Protein AF-R0JDZ1-F1 (afdb_monomer_lite)

Sequence (274 aa):
QVSQWTRLCEISIPLAVEGFLTAAPEHCQAVPADILQLERKLGEPVRVHNDDKIRRQKLQQQKAGAKAAGPGLSKEVTEEGKTAEVDNHPLPSLELSVAFSKLHVQETSNALREAPVIRRTKTSDLPPLDHIFAEGLYFTLADIVLLPCIHQFLVHSKKQGKNLGNLPLISSWYRRVQEVPGIKKAADKCSMQLLQLPELMPAPEEQLQDFSSVPDELEEEHEDSHFIGGPRPTMTKLMESGIEAKFSPHPCPNWTIDWSNLPSAVSPGEGKGF

InterPro domains:
  IPR036282 Glutathione S-transferase, C-terminal domain superfamily [SSF47616] (136-197)

Foldseek 3Di:
DDDPLCCLLQPVLLVQLVCLVPDDLVVNDDDGPSLVVLLVLLADFADDPCQLVLLLVLVVVVVVVVVVPDDDPDDDDDDDDDDDPPPPDPDDRSLLVVQVVVLDPDDDDDDDDDDPVSVPDDSVRGDTAGALESNRSYHDVSRVSNQVSLQSVVVVCVVSVHDPVSRLSSLNSNVSSCVRPVNVVVCVVVVNDRDDDDDDDDDPPPPPPPPPDDDDDDDPPPPPPPPPDDPVVVVVVCVVVVNDDDDDQDPCNPPDDPCVPDDVVPDPVVVPDD

pLDDT: mean 70.94, std 21.54, range [23.94, 97.44]

Organism: Anas platyrhynchos (NCBI:txid8839)

Radius of gyration: 25.73 Å; chains: 1; bounding box: 65×80×61 Å

Structure (mmCIF, N/CA/C/O backbone):
data_AF-R0JDZ1-F1
#
_entry.id   AF-R0JDZ1-F1
#
loop_
_atom_site.group_PDB
_atom_site.id
_atom_site.type_symbol
_atom_site.label_atom_id
_atom_site.label_alt_id
_atom_site.label_comp_id
_atom_site.label_asym_id
_atom_site.label_entity_id
_atom_site.label_seq_id
_atom_site.pdbx_PDB_ins_code
_atom_site.Cartn_x
_atom_site.Cartn_y
_atom_site.Cartn_z
_atom_site.occupancy
_atom_site.B_iso_or_equiv
_atom_site.auth_seq_id
_atom_site.auth_comp_id
_atom_site.auth_asym_id
_atom_site.auth_atom_id
_atom_site.pdbx_PDB_model_num
ATOM 1 N N . GLN A 1 1 ? 16.659 -13.606 4.419 1.00 47.53 1 GLN A N 1
ATOM 2 C CA . GLN A 1 1 ? 16.247 -12.427 5.210 1.00 47.53 1 GLN A CA 1
ATOM 3 C C . GLN A 1 1 ? 15.150 -11.723 4.418 1.00 47.53 1 GLN A C 1
ATOM 5 O O . GLN A 1 1 ? 15.290 -11.638 3.206 1.00 47.53 1 GLN A O 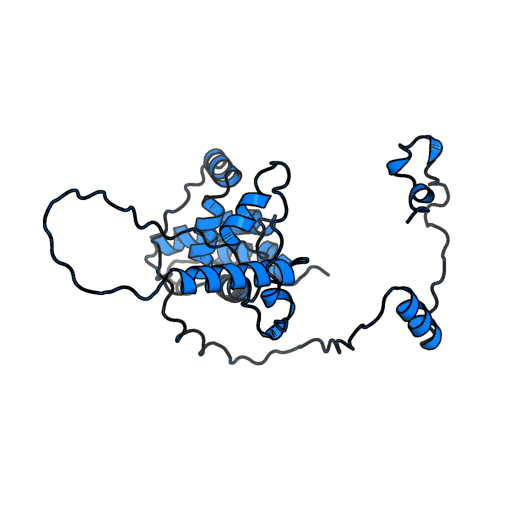1
ATOM 10 N N . VAL A 1 2 ? 14.029 -11.352 5.043 1.00 65.06 2 VAL A N 1
ATOM 11 C CA . VAL A 1 2 ? 12.908 -10.660 4.369 1.00 65.06 2 VAL A CA 1
ATOM 12 C C . VAL A 1 2 ? 13.229 -9.162 4.303 1.00 65.06 2 VAL A C 1
ATOM 14 O O . VAL A 1 2 ? 13.872 -8.655 5.223 1.00 65.06 2 VAL A O 1
ATOM 17 N N . SER A 1 3 ? 12.828 -8.463 3.234 1.00 85.38 3 SER A N 1
ATOM 18 C CA . SER A 1 3 ? 13.097 -7.024 3.099 1.00 85.38 3 SER A CA 1
ATOM 19 C C . SER A 1 3 ? 12.486 -6.238 4.270 1.00 85.38 3 SER A C 1
ATOM 21 O O . SER A 1 3 ? 11.434 -6.614 4.798 1.00 85.38 3 SER A O 1
ATOM 23 N N . GLN A 1 4 ? 13.126 -5.138 4.684 1.00 88.69 4 GLN A N 1
ATOM 24 C CA . GLN A 1 4 ? 12.593 -4.281 5.754 1.00 88.69 4 GLN A CA 1
ATOM 25 C C . GLN A 1 4 ? 11.188 -3.755 5.414 1.00 88.69 4 GLN A C 1
ATOM 27 O O . GLN A 1 4 ? 10.329 -3.673 6.288 1.00 88.69 4 GLN A O 1
ATOM 32 N N . TRP A 1 5 ? 10.935 -3.466 4.134 1.00 90.56 5 TRP A N 1
ATOM 33 C CA . TRP A 1 5 ? 9.639 -3.000 3.649 1.00 90.56 5 TRP A CA 1
ATOM 34 C C . TRP A 1 5 ? 8.543 -4.061 3.773 1.00 90.56 5 TRP A C 1
ATOM 36 O O . TRP A 1 5 ? 7.464 -3.789 4.297 1.00 90.56 5 TRP A O 1
ATOM 46 N N . THR A 1 6 ? 8.844 -5.294 3.371 1.00 91.44 6 THR A N 1
ATOM 47 C CA . THR A 1 6 ? 7.924 -6.427 3.516 1.00 91.44 6 THR A CA 1
ATOM 48 C C . THR A 1 6 ? 7.605 -6.673 4.993 1.00 91.44 6 THR A C 1
ATOM 50 O O . THR A 1 6 ? 6.442 -6.835 5.351 1.00 91.44 6 THR A O 1
ATOM 53 N N . ARG A 1 7 ? 8.610 -6.604 5.881 1.00 94.56 7 ARG A N 1
ATOM 54 C CA . ARG A 1 7 ? 8.397 -6.721 7.335 1.00 94.56 7 ARG A CA 1
ATOM 55 C C . ARG A 1 7 ? 7.472 -5.627 7.875 1.00 94.56 7 ARG A C 1
ATOM 57 O O . ARG A 1 7 ? 6.596 -5.930 8.683 1.00 94.56 7 ARG A O 1
ATOM 64 N N . LEU A 1 8 ? 7.665 -4.381 7.441 1.00 95.12 8 LEU A N 1
ATOM 65 C CA . LEU A 1 8 ? 6.820 -3.260 7.848 1.00 95.12 8 LEU A CA 1
ATOM 66 C C . LEU A 1 8 ? 5.357 -3.503 7.445 1.00 95.12 8 LEU A C 1
ATOM 68 O O . LEU A 1 8 ? 4.468 -3.376 8.286 1.00 95.12 8 LEU A O 1
ATOM 72 N N . CYS A 1 9 ? 5.124 -3.907 6.192 1.00 95.44 9 CYS A N 1
ATOM 73 C CA . CYS A 1 9 ? 3.780 -4.118 5.652 1.00 95.44 9 CYS A CA 1
ATOM 74 C C . CYS A 1 9 ? 3.055 -5.316 6.274 1.00 95.44 9 CYS A C 1
ATOM 76 O O . CYS A 1 9 ? 1.869 -5.224 6.581 1.00 95.44 9 CYS A O 1
ATOM 78 N N . GLU A 1 10 ? 3.754 -6.436 6.453 1.00 94.94 10 GLU A N 1
ATOM 79 C CA . GLU A 1 10 ? 3.132 -7.713 6.825 1.00 94.94 10 GLU A CA 1
ATOM 80 C C . GLU A 1 10 ? 3.111 -7.981 8.331 1.00 94.94 10 GLU A C 1
ATOM 82 O O . GLU A 1 10 ? 2.330 -8.814 8.787 1.00 94.94 10 GLU A O 1
ATOM 87 N N . ILE A 1 11 ? 3.966 -7.311 9.110 1.00 95.25 11 ILE A N 1
ATOM 88 C CA . ILE A 1 11 ? 4.120 -7.592 10.544 1.00 95.25 11 ILE A CA 1
ATOM 89 C C . ILE A 1 11 ? 3.942 -6.324 11.371 1.00 95.25 11 ILE A C 1
ATOM 91 O O . ILE A 1 11 ? 3.039 -6.263 12.206 1.00 95.25 11 ILE A O 1
ATOM 95 N N . SER A 1 12 ? 4.782 -5.311 11.156 1.00 96.75 12 SER A N 1
ATOM 96 C CA . SER A 1 12 ? 4.835 -4.165 12.068 1.00 96.75 12 SER A CA 1
ATOM 97 C C . SER A 1 12 ? 3.545 -3.343 12.052 1.00 96.75 12 SER A C 1
ATOM 99 O O . SER A 1 12 ? 2.996 -3.051 13.111 1.00 96.75 12 SER A O 1
ATOM 101 N N . ILE A 1 13 ? 3.011 -3.023 10.869 1.00 97.44 13 ILE A N 1
ATOM 102 C CA . ILE A 1 13 ? 1.766 -2.253 10.746 1.00 97.44 13 ILE A CA 1
ATOM 103 C C . ILE A 1 13 ? 0.564 -3.007 11.335 1.00 97.44 13 ILE A C 1
ATOM 105 O O . ILE A 1 13 ? -0.140 -2.406 12.149 1.00 97.44 13 ILE A O 1
ATOM 109 N N . PRO A 1 14 ? 0.311 -4.292 11.006 1.00 96.69 14 PRO A N 1
ATOM 110 C CA . PRO A 1 14 ? -0.760 -5.054 11.645 1.00 96.69 14 PRO A CA 1
ATOM 111 C C . PRO A 1 14 ? -0.698 -5.035 13.178 1.00 96.69 14 PRO A C 1
ATOM 113 O O . PRO A 1 14 ? -1.709 -4.736 13.815 1.00 96.69 14 PRO A O 1
ATOM 116 N N . LEU A 1 15 ? 0.484 -5.268 13.765 1.00 96.31 15 LEU A N 1
ATOM 117 C CA . LEU A 1 15 ? 0.676 -5.256 15.221 1.00 96.31 15 LEU A CA 1
ATOM 118 C C . LEU A 1 15 ? 0.465 -3.862 15.826 1.00 96.31 15 LEU A C 1
ATOM 120 O O . LEU A 1 15 ? -0.199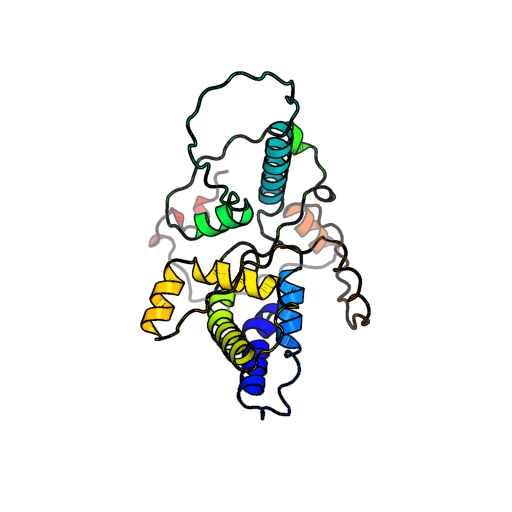 -3.721 16.853 1.00 96.31 15 LEU A O 1
ATOM 124 N N . ALA A 1 16 ? 0.995 -2.820 15.182 1.00 95.31 16 ALA A N 1
ATOM 125 C CA . ALA A 1 16 ? 0.838 -1.443 15.635 1.00 95.31 16 ALA A CA 1
ATOM 126 C C . ALA A 1 16 ? -0.632 -1.002 15.620 1.00 95.31 16 ALA A C 1
ATOM 128 O O . ALA A 1 16 ? -1.098 -0.342 16.553 1.00 95.31 16 ALA A O 1
ATOM 129 N N . VAL A 1 17 ? -1.382 -1.393 14.585 1.00 95.31 17 VAL A N 1
ATOM 130 C CA . VAL A 1 17 ? -2.821 -1.126 14.494 1.00 95.31 17 VAL A CA 1
ATOM 131 C C . VAL A 1 17 ? -3.586 -1.917 15.550 1.00 95.31 17 VAL A C 1
ATOM 133 O O . VAL A 1 17 ? -4.427 -1.338 16.229 1.00 95.31 17 VAL A O 1
ATOM 136 N N . GLU A 1 18 ? -3.300 -3.204 15.741 1.00 95.12 18 GLU A N 1
ATOM 137 C CA . GLU A 1 18 ? -3.961 -4.010 16.775 1.00 95.12 18 GLU A CA 1
ATOM 138 C C . GLU A 1 18 ? -3.759 -3.417 18.178 1.00 95.12 18 GLU A C 1
ATOM 140 O O . GLU A 1 18 ? -4.727 -3.220 18.922 1.00 95.12 18 GLU A O 1
ATOM 145 N N . GLY A 1 19 ? -2.524 -3.039 18.518 1.00 93.19 19 GLY A N 1
ATOM 146 C CA . GLY A 1 19 ? -2.222 -2.359 19.779 1.00 93.19 19 GLY A CA 1
ATOM 147 C C . GLY A 1 19 ? -2.965 -1.027 19.915 1.00 93.19 19 GLY A C 1
ATOM 148 O O . GLY A 1 19 ? -3.529 -0.729 20.966 1.00 93.19 19 GLY A O 1
ATOM 149 N N . PHE A 1 20 ? -3.052 -0.251 18.833 1.00 91.88 20 PHE A N 1
ATOM 150 C CA . PHE A 1 20 ? -3.792 1.013 18.810 1.00 91.88 20 PHE A CA 1
ATOM 151 C C . PHE A 1 20 ? -5.308 0.838 18.986 1.00 91.88 20 PHE A C 1
ATOM 153 O O . PHE A 1 20 ? -5.966 1.700 19.565 1.00 91.88 20 PHE A O 1
ATOM 160 N N . LEU A 1 21 ? -5.882 -0.258 18.488 1.00 91.56 21 LEU A N 1
ATOM 161 C CA . LEU A 1 21 ? -7.314 -0.538 18.618 1.00 91.56 21 LEU A CA 1
ATOM 162 C C . LEU A 1 21 ? -7.687 -1.096 19.996 1.00 91.56 21 LEU A C 1
ATOM 164 O O . LEU A 1 21 ? -8.815 -0.888 20.441 1.00 91.56 21 LEU A O 1
ATOM 168 N N . THR A 1 22 ? -6.770 -1.819 20.642 1.00 91.31 22 THR A N 1
ATOM 169 C CA . THR A 1 22 ? -7.000 -2.470 21.944 1.00 91.31 22 THR A CA 1
ATOM 170 C C . THR A 1 22 ? -6.634 -1.591 23.137 1.00 91.31 22 THR A C 1
ATOM 172 O O . THR A 1 22 ? -7.154 -1.809 24.233 1.00 91.31 22 THR A O 1
ATOM 175 N N . ALA A 1 23 ? -5.772 -0.591 22.952 1.00 86.00 23 ALA A N 1
ATOM 176 C CA . ALA A 1 23 ? -5.391 0.320 24.019 1.00 86.00 23 ALA A CA 1
ATOM 177 C C . ALA A 1 23 ? -6.565 1.202 24.489 1.00 86.00 23 ALA A C 1
ATOM 179 O O . ALA A 1 23 ? -7.466 1.573 23.733 1.00 86.00 23 ALA A O 1
ATOM 180 N N . ALA A 1 24 ? -6.553 1.531 25.785 1.00 78.06 24 ALA A N 1
ATOM 181 C CA . ALA A 1 24 ? -7.580 2.366 26.394 1.00 78.06 24 ALA A CA 1
ATOM 182 C C . ALA A 1 24 ? -7.578 3.784 25.781 1.00 78.06 24 ALA A C 1
ATOM 184 O O . ALA A 1 24 ? -6.508 4.288 25.423 1.00 78.06 24 ALA A O 1
ATOM 185 N N . PRO A 1 25 ? -8.739 4.468 25.706 1.00 72.00 25 PRO A N 1
ATOM 186 C CA . PRO A 1 25 ? -8.863 5.775 25.051 1.00 72.00 25 PRO A CA 1
ATOM 187 C C . PRO A 1 25 ? -7.866 6.824 25.561 1.00 72.00 25 PRO A C 1
ATOM 189 O O . PRO A 1 25 ? -7.387 7.650 24.791 1.00 72.00 25 PRO A O 1
ATOM 192 N N . GLU A 1 26 ? -7.509 6.759 26.844 1.00 67.62 26 GLU A N 1
ATOM 193 C CA . GLU A 1 26 ? -6.537 7.651 27.486 1.00 67.62 26 GLU A CA 1
ATOM 194 C C . GLU A 1 26 ? -5.081 7.451 27.032 1.00 67.62 26 GLU A C 1
ATOM 196 O O . GLU A 1 26 ? -4.307 8.408 27.055 1.00 67.62 26 GLU A O 1
ATOM 201 N N . HIS A 1 27 ? -4.720 6.254 26.560 1.00 66.56 27 HIS A N 1
ATOM 202 C CA . HIS A 1 27 ? -3.378 5.911 26.068 1.00 66.56 27 HIS A CA 1
ATOM 203 C C . HIS A 1 27 ? -3.282 5.997 24.537 1.00 66.56 27 HIS A C 1
ATOM 205 O O . HIS A 1 27 ? -2.200 6.165 23.974 1.00 66.56 27 HIS A O 1
ATOM 211 N N . CYS A 1 28 ? -4.423 5.959 23.848 1.00 66.75 28 CYS A N 1
ATOM 212 C CA . CYS A 1 28 ? -4.526 6.153 22.409 1.00 66.75 28 CYS A CA 1
ATOM 213 C C . CYS A 1 28 ? -4.524 7.640 22.052 1.00 66.75 28 CYS A C 1
ATOM 215 O O . CYS A 1 28 ? -5.500 8.128 21.488 1.00 66.75 28 CYS A O 1
ATOM 217 N N . GLN A 1 29 ? -3.440 8.372 22.310 1.00 69.19 29 GLN A N 1
ATOM 218 C CA . GLN A 1 29 ? -3.362 9.794 21.930 1.00 69.19 29 GLN A CA 1
ATOM 219 C C . GLN A 1 29 ? -2.570 10.018 20.635 1.00 69.19 29 GLN A C 1
ATOM 221 O O . GLN A 1 29 ? -3.036 10.743 19.757 1.00 69.19 29 GLN A O 1
ATOM 226 N N . ALA A 1 30 ? -1.444 9.326 20.450 1.00 83.81 30 ALA A N 1
ATOM 227 C CA . ALA A 1 30 ? -0.563 9.513 19.295 1.00 83.81 30 ALA A CA 1
ATOM 228 C C . ALA A 1 30 ? -0.850 8.539 18.136 1.00 83.81 30 ALA A C 1
ATOM 230 O O . ALA A 1 30 ? -1.467 7.488 18.321 1.00 83.81 30 ALA A O 1
ATOM 231 N N . VAL A 1 31 ? -0.400 8.901 16.930 1.00 89.62 31 VAL A N 1
ATOM 232 C CA . VAL A 1 31 ? -0.343 7.998 15.768 1.00 89.62 31 VAL A CA 1
ATOM 233 C C . VAL A 1 31 ? 0.795 6.988 15.988 1.00 89.62 31 VAL A C 1
ATOM 235 O O . VAL A 1 31 ? 1.881 7.417 16.381 1.00 89.62 31 VAL A O 1
ATOM 238 N N . PRO A 1 32 ? 0.593 5.676 15.747 1.00 92.38 32 PRO A N 1
ATOM 239 C CA . PRO A 1 32 ? 1.659 4.687 15.905 1.00 92.38 32 PRO A CA 1
ATOM 240 C C . PRO A 1 32 ? 2.878 4.986 15.021 1.00 92.38 32 PRO A C 1
ATOM 242 O O . PRO A 1 32 ? 2.731 5.420 13.876 1.00 92.38 32 PRO A O 1
ATOM 245 N N . ALA A 1 33 ? 4.081 4.713 15.529 1.00 92.94 33 ALA A N 1
ATOM 246 C CA . ALA A 1 33 ? 5.332 5.006 14.826 1.00 92.94 33 ALA A CA 1
ATOM 247 C C . ALA A 1 33 ? 5.427 4.300 13.462 1.00 92.94 33 ALA A C 1
ATOM 249 O O . ALA A 1 33 ? 5.876 4.914 12.496 1.00 92.94 33 ALA A O 1
ATOM 250 N N . ASP A 1 34 ? 4.934 3.065 13.355 1.00 96.00 34 ASP A N 1
ATOM 251 C CA . ASP A 1 34 ? 4.920 2.298 12.103 1.00 96.00 34 ASP A CA 1
ATOM 252 C C . ASP A 1 34 ? 3.989 2.906 11.043 1.00 96.00 34 ASP A C 1
ATOM 254 O O . ASP A 1 34 ? 4.273 2.839 9.850 1.00 96.00 34 ASP A O 1
ATOM 258 N N . ILE A 1 35 ? 2.906 3.572 11.465 1.00 95.50 35 ILE A N 1
ATOM 259 C CA . ILE A 1 35 ? 2.025 4.323 10.557 1.00 95.50 35 ILE A CA 1
ATOM 260 C C . ILE A 1 35 ? 2.740 5.578 10.049 1.00 95.50 35 ILE A C 1
ATOM 262 O O . ILE A 1 35 ? 2.672 5.892 8.864 1.00 95.50 35 ILE A O 1
ATOM 266 N N . LEU A 1 36 ? 3.484 6.271 10.916 1.00 94.06 36 LEU A N 1
ATOM 267 C CA . LEU A 1 36 ? 4.322 7.399 10.496 1.00 94.06 36 LEU A CA 1
ATOM 268 C C . LEU A 1 36 ? 5.466 6.944 9.580 1.00 94.06 36 LEU A C 1
ATOM 270 O O . LEU A 1 36 ? 5.854 7.668 8.667 1.00 94.06 36 LEU A O 1
ATOM 274 N N . GLN A 1 37 ? 6.012 5.750 9.807 1.00 95.12 37 GLN A N 1
ATOM 275 C CA . GLN A 1 37 ? 7.017 5.164 8.929 1.00 95.12 37 GLN A CA 1
ATOM 276 C C . GLN A 1 37 ? 6.427 4.824 7.560 1.00 95.12 37 GLN A C 1
ATOM 278 O O . GLN A 1 37 ? 7.061 5.134 6.556 1.00 95.12 37 GLN A O 1
ATOM 283 N N . LEU A 1 38 ? 5.216 4.260 7.503 1.00 95.81 38 LEU A N 1
ATOM 284 C CA . LEU A 1 38 ? 4.504 4.037 6.244 1.00 95.81 38 LEU 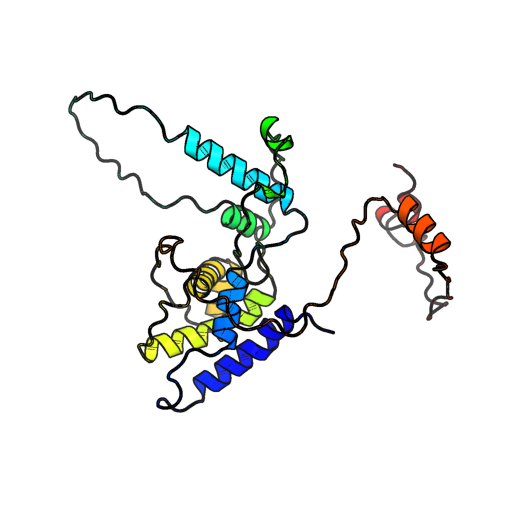A CA 1
ATOM 285 C C . LEU A 1 38 ? 4.333 5.344 5.460 1.00 95.81 38 LEU A C 1
ATOM 287 O O . LEU A 1 38 ? 4.650 5.385 4.276 1.00 95.81 38 LEU A O 1
ATOM 291 N N . GLU A 1 39 ? 3.881 6.409 6.125 1.00 94.94 39 GLU A N 1
ATOM 292 C CA . GLU A 1 39 ? 3.721 7.732 5.511 1.00 94.94 39 GLU A CA 1
ATOM 293 C C . GLU A 1 39 ? 5.040 8.229 4.903 1.00 94.94 39 GLU A C 1
ATOM 295 O O . GLU A 1 39 ? 5.068 8.611 3.736 1.00 94.94 39 GLU A O 1
ATOM 300 N N . ARG A 1 40 ? 6.152 8.150 5.652 1.00 93.25 40 ARG A N 1
ATOM 301 C CA . ARG A 1 40 ? 7.479 8.536 5.141 1.00 93.25 40 ARG A CA 1
ATOM 302 C C . ARG A 1 40 ? 7.895 7.704 3.932 1.00 93.25 40 ARG A C 1
ATOM 304 O O . ARG A 1 40 ? 8.347 8.265 2.941 1.00 93.25 40 ARG A O 1
ATOM 311 N N . LYS A 1 41 ? 7.708 6.384 3.992 1.00 92.19 41 LYS A N 1
ATOM 312 C CA . LYS A 1 41 ? 8.085 5.466 2.910 1.00 92.19 41 LYS A CA 1
ATOM 313 C C . LYS A 1 41 ? 7.283 5.710 1.632 1.00 92.19 41 LYS A C 1
ATOM 315 O O . LYS A 1 41 ? 7.852 5.628 0.553 1.00 92.19 41 LYS A O 1
ATOM 320 N N . LEU A 1 42 ? 6.002 6.071 1.734 1.00 92.38 42 LEU A N 1
ATOM 321 C CA . LEU A 1 42 ? 5.197 6.471 0.572 1.00 92.38 42 LEU A CA 1
ATOM 322 C C . LEU A 1 42 ? 5.687 7.777 -0.080 1.00 92.38 42 LEU A C 1
ATOM 324 O O . LEU A 1 42 ? 5.325 8.053 -1.222 1.00 92.38 42 LEU A O 1
ATOM 328 N N . GLY A 1 43 ? 6.477 8.585 0.632 1.00 89.06 43 GLY A N 1
ATOM 329 C CA . GLY A 1 43 ? 7.088 9.810 0.112 1.00 89.06 43 GLY A CA 1
ATOM 330 C C . GLY A 1 43 ? 8.459 9.603 -0.535 1.00 89.06 43 GLY A C 1
ATOM 331 O O . GLY A 1 43 ? 9.003 10.540 -1.116 1.00 89.06 43 GLY A O 1
ATOM 332 N N . GLU A 1 44 ? 9.038 8.404 -0.441 1.00 88.44 44 GLU A N 1
ATOM 333 C CA . GLU A 1 44 ? 10.322 8.098 -1.069 1.00 88.44 44 GLU A CA 1
ATOM 334 C C . GLU A 1 44 ? 10.174 7.938 -2.595 1.00 88.44 44 GLU A C 1
ATOM 336 O O . GLU A 1 44 ? 9.120 7.545 -3.090 1.00 88.44 44 GLU A O 1
ATOM 341 N N . PRO A 1 45 ? 11.218 8.230 -3.389 1.00 82.62 45 PRO A N 1
ATOM 342 C CA . PRO A 1 45 ? 11.144 8.088 -4.838 1.00 82.62 45 PRO A CA 1
ATOM 343 C C . PRO A 1 45 ? 11.061 6.616 -5.266 1.00 82.62 45 PRO A C 1
ATOM 345 O O . PRO A 1 45 ? 11.894 5.787 -4.887 1.00 82.62 45 PRO A O 1
ATOM 348 N N . VAL A 1 46 ? 10.119 6.309 -6.160 1.00 83.75 46 VAL A N 1
ATOM 349 C CA . VAL A 1 46 ? 9.928 4.951 -6.688 1.00 83.75 46 VAL A CA 1
ATOM 350 C C . VAL A 1 46 ? 11.078 4.549 -7.618 1.00 83.75 46 VAL A C 1
ATOM 352 O O . VAL A 1 46 ? 11.514 5.321 -8.479 1.00 83.75 46 VAL A O 1
ATOM 355 N N . ARG A 1 47 ? 11.521 3.290 -7.501 1.00 79.12 47 ARG A N 1
ATOM 356 C CA . ARG A 1 47 ? 12.440 2.634 -8.444 1.00 79.12 47 ARG A CA 1
ATOM 357 C C . ARG A 1 47 ? 11.760 1.419 -9.073 1.00 79.12 47 ARG A C 1
ATOM 359 O O . ARG A 1 47 ? 11.400 0.473 -8.383 1.00 79.12 47 ARG A O 1
ATOM 366 N N . VAL A 1 48 ? 11.601 1.423 -10.394 1.00 77.94 48 VAL A N 1
ATOM 367 C CA . VAL A 1 48 ? 11.052 0.290 -11.163 1.00 77.94 48 VAL A CA 1
ATOM 368 C C . VAL A 1 48 ? 11.966 -0.072 -12.332 1.00 77.94 48 VAL A C 1
ATOM 370 O O . VAL A 1 48 ? 12.721 0.751 -12.828 1.00 77.94 48 VAL A O 1
ATOM 373 N N . HIS A 1 49 ? 11.870 -1.301 -12.840 1.00 73.56 49 HIS A N 1
ATOM 374 C CA . HIS A 1 49 ? 12.703 -1.774 -13.960 1.00 73.56 49 HIS A CA 1
ATOM 375 C C . HIS A 1 49 ? 12.652 -0.898 -15.235 1.00 73.56 49 HIS A C 1
ATOM 377 O O . HIS A 1 49 ? 13.595 -0.905 -16.016 1.00 73.56 49 HIS A O 1
ATOM 383 N N . ASN A 1 50 ? 11.575 -0.126 -15.437 1.00 75.31 50 ASN A N 1
ATOM 384 C CA . ASN A 1 50 ? 11.400 0.804 -16.564 1.00 75.31 50 ASN A CA 1
ATOM 385 C C . ASN A 1 50 ? 11.393 2.281 -16.129 1.00 75.31 50 ASN A C 1
ATOM 387 O O . ASN A 1 50 ? 10.810 3.120 -16.817 1.00 75.31 50 ASN A O 1
ATOM 391 N N . ASP A 1 51 ? 11.985 2.591 -14.979 1.00 78.12 51 ASP A N 1
ATOM 392 C CA . ASP A 1 51 ? 11.930 3.901 -14.324 1.00 78.12 51 ASP A CA 1
ATOM 393 C C . ASP A 1 51 ? 12.306 5.049 -15.273 1.00 78.12 51 ASP A C 1
ATOM 395 O O . ASP A 1 51 ? 11.488 5.935 -15.522 1.00 78.12 51 ASP A O 1
ATOM 399 N N . ASP A 1 52 ? 13.458 4.952 -15.942 1.00 78.06 52 ASP A N 1
ATOM 400 C CA . ASP A 1 52 ? 13.924 5.932 -16.933 1.00 78.06 52 ASP A CA 1
ATOM 401 C C . ASP A 1 52 ? 12.890 6.230 -18.026 1.00 78.06 52 ASP A C 1
ATOM 403 O O . ASP A 1 52 ? 12.681 7.385 -18.404 1.00 78.06 52 ASP A O 1
ATOM 407 N N . LYS A 1 53 ? 12.222 5.191 -18.539 1.00 80.31 53 LYS A N 1
ATOM 408 C CA . LYS A 1 53 ? 11.224 5.328 -19.605 1.00 80.31 53 LYS A CA 1
ATOM 409 C C . LYS A 1 53 ? 10.010 6.112 -19.112 1.00 80.31 53 LYS A C 1
ATOM 411 O O . LYS A 1 53 ? 9.538 7.021 -19.794 1.00 80.31 53 LYS A O 1
ATOM 416 N N . ILE A 1 54 ? 9.518 5.779 -17.922 1.00 77.25 54 ILE A N 1
ATOM 417 C CA . ILE A 1 54 ? 8.321 6.406 -17.350 1.00 77.25 54 ILE A CA 1
ATOM 418 C C . ILE A 1 54 ? 8.626 7.854 -16.954 1.00 77.25 54 ILE A C 1
ATOM 420 O O . ILE A 1 54 ? 7.854 8.755 -17.286 1.00 77.25 54 ILE A O 1
ATOM 424 N N . ARG A 1 55 ? 9.792 8.119 -16.352 1.00 80.88 55 ARG A N 1
ATOM 425 C CA . ARG A 1 55 ? 10.216 9.484 -16.003 1.00 80.88 55 ARG A CA 1
ATOM 426 C C . ARG A 1 55 ? 10.382 10.379 -17.231 1.00 80.88 55 ARG A C 1
ATOM 428 O O . ARG A 1 55 ? 9.988 11.546 -17.219 1.00 80.88 55 ARG A O 1
ATOM 435 N N . ARG A 1 56 ? 10.901 9.834 -18.336 1.00 80.44 56 ARG A N 1
ATOM 436 C CA . ARG A 1 56 ? 10.980 10.545 -19.625 1.00 80.44 56 ARG A CA 1
ATOM 437 C C . ARG A 1 56 ? 9.597 10.866 -20.193 1.00 80.44 56 ARG A C 1
ATOM 439 O O . ARG A 1 56 ? 9.396 11.969 -20.706 1.00 80.44 56 ARG A O 1
ATOM 446 N N . GLN A 1 57 ? 8.630 9.960 -20.051 1.00 80.31 57 GLN A N 1
ATOM 447 C CA . GLN A 1 57 ? 7.240 10.213 -20.437 1.00 80.31 57 GLN A CA 1
ATOM 448 C C . GLN A 1 57 ? 6.574 11.279 -19.542 1.00 80.31 57 GLN A C 1
ATOM 450 O O . GLN A 1 57 ? 5.865 12.143 -20.069 1.00 80.31 57 GLN A O 1
ATOM 455 N N . LYS A 1 58 ? 6.854 11.286 -18.226 1.00 81.88 58 LYS A N 1
ATOM 456 C CA . LYS A 1 58 ? 6.410 12.332 -17.277 1.00 81.88 58 LYS A CA 1
ATOM 457 C C . LYS A 1 58 ? 6.932 13.703 -17.707 1.00 81.88 58 LYS A C 1
ATOM 459 O O . LYS A 1 58 ? 6.155 14.645 -17.864 1.00 81.88 58 LYS A O 1
ATOM 464 N N . LEU A 1 59 ? 8.224 13.788 -18.031 1.00 81.94 59 LEU A N 1
ATOM 465 C CA . LEU A 1 59 ? 8.850 15.013 -18.536 1.00 81.94 59 LEU A CA 1
ATOM 466 C C . LEU A 1 59 ? 8.235 15.488 -19.864 1.00 81.94 59 LEU A C 1
ATOM 468 O O . LEU A 1 59 ? 8.069 16.692 -20.080 1.00 81.94 59 LEU A O 1
ATOM 472 N N . GLN A 1 60 ? 7.892 14.565 -20.768 1.00 79.56 60 GLN A N 1
ATOM 473 C CA . GLN A 1 60 ? 7.240 14.909 -22.033 1.00 79.56 60 GLN A CA 1
ATOM 474 C C . GLN A 1 60 ? 5.864 15.544 -21.808 1.00 79.56 60 GLN A C 1
ATOM 476 O O . GLN A 1 60 ? 5.551 16.541 -22.460 1.00 79.56 60 GLN A O 1
ATOM 481 N N . GLN A 1 61 ? 5.068 15.006 -20.882 1.00 76.44 61 GLN A N 1
ATOM 482 C CA . GLN A 1 61 ? 3.746 15.546 -20.554 1.00 76.44 61 GLN A CA 1
ATOM 483 C C . GLN A 1 61 ? 3.825 16.900 -19.862 1.00 76.44 61 GLN A C 1
ATOM 485 O O . GLN A 1 61 ? 3.117 17.815 -20.272 1.00 76.44 61 GLN A O 1
ATOM 490 N N . GLN A 1 62 ? 4.742 17.077 -18.907 1.00 79.88 62 GLN A N 1
ATOM 491 C CA . GLN A 1 62 ? 4.961 18.378 -18.266 1.00 79.88 62 GLN A CA 1
ATOM 492 C C . GLN A 1 62 ? 5.354 19.454 -19.292 1.00 79.88 62 GLN A C 1
ATOM 494 O O . GLN A 1 62 ? 4.821 20.562 -19.279 1.00 79.88 62 GLN A O 1
ATOM 499 N N . LYS A 1 63 ? 6.224 19.116 -20.256 1.00 76.62 63 LYS A N 1
ATOM 500 C CA . LYS A 1 63 ? 6.610 20.036 -21.341 1.00 76.62 63 LYS A CA 1
ATOM 501 C C . LYS A 1 63 ? 5.487 20.293 -22.349 1.00 76.62 63 LYS A C 1
ATOM 503 O O . LYS A 1 63 ? 5.418 21.392 -22.894 1.00 76.62 63 LYS A O 1
ATOM 508 N N . ALA A 1 64 ? 4.639 19.305 -22.630 1.00 73.19 64 ALA A N 1
ATOM 509 C CA . ALA A 1 64 ? 3.477 19.476 -23.500 1.00 73.19 64 ALA A CA 1
ATOM 510 C C . ALA A 1 64 ? 2.404 20.358 -22.838 1.00 73.19 64 ALA A C 1
ATOM 512 O O . ALA A 1 64 ? 1.899 21.273 -23.484 1.00 73.19 64 ALA A O 1
ATOM 513 N N . GLY A 1 65 ? 2.138 20.152 -21.544 1.00 65.69 65 GLY A N 1
ATOM 514 C CA . GLY A 1 65 ? 1.245 20.991 -20.742 1.00 65.69 65 GLY A CA 1
ATOM 515 C C . GLY A 1 65 ? 1.733 22.438 -20.642 1.00 65.69 65 GLY A C 1
ATOM 516 O O . GLY A 1 65 ? 0.963 23.360 -20.887 1.00 65.69 65 GLY A O 1
ATOM 517 N N . ALA A 1 66 ? 3.035 22.652 -20.416 1.00 66.25 66 ALA A N 1
ATOM 518 C CA . ALA A 1 66 ? 3.626 23.994 -20.398 1.00 66.25 66 ALA A CA 1
ATOM 519 C C . ALA A 1 66 ? 3.535 24.719 -21.756 1.00 66.25 66 ALA A C 1
ATOM 521 O O . ALA A 1 66 ? 3.380 25.936 -21.798 1.00 66.25 66 ALA A O 1
ATOM 522 N N . LYS A 1 67 ? 3.601 23.986 -22.878 1.00 59.06 67 LYS A N 1
ATOM 523 C CA . LYS A 1 67 ? 3.428 24.556 -24.228 1.00 59.06 67 LYS A CA 1
ATOM 524 C C . LYS A 1 67 ? 1.975 24.873 -24.578 1.00 59.06 67 LYS A C 1
ATOM 526 O O . LYS A 1 67 ? 1.746 25.760 -25.390 1.00 59.06 67 LYS A O 1
ATOM 531 N N . ALA A 1 68 ? 1.013 24.160 -23.997 1.00 57.69 68 ALA A N 1
ATOM 532 C CA . ALA A 1 68 ? -0.408 24.464 -24.151 1.00 57.69 68 ALA A CA 1
ATOM 533 C C . ALA A 1 68 ? -0.848 25.678 -23.305 1.00 57.69 68 ALA A C 1
ATOM 535 O O . ALA A 1 68 ? -1.883 26.272 -23.586 1.00 57.69 68 ALA A O 1
ATOM 536 N N . ALA A 1 69 ? -0.054 26.068 -22.300 1.00 50.16 69 ALA A N 1
ATOM 537 C CA . ALA A 1 69 ? -0.399 27.086 -21.309 1.00 50.16 69 ALA A CA 1
ATOM 538 C C . ALA A 1 69 ? 0.082 28.530 -21.615 1.00 50.16 69 ALA A C 1
ATOM 540 O O . ALA A 1 69 ? 0.052 29.369 -20.716 1.00 50.16 69 ALA A O 1
ATOM 541 N N . GLY A 1 70 ? 0.476 28.891 -22.850 1.00 38.94 70 GLY A N 1
ATOM 542 C CA . GLY A 1 70 ? 0.564 30.321 -23.222 1.00 38.94 70 GLY A CA 1
ATOM 543 C C . GLY A 1 70 ? 1.173 30.666 -24.593 1.00 38.94 70 GLY A C 1
ATOM 544 O O . GLY A 1 70 ? 1.774 29.791 -25.217 1.00 38.94 70 GLY A O 1
ATOM 545 N N . PRO A 1 71 ? 1.097 31.944 -25.053 1.00 43.66 71 PRO A N 1
ATOM 546 C CA . PRO A 1 71 ? 0.378 33.102 -24.493 1.00 43.66 71 PRO A CA 1
ATOM 547 C C . PRO A 1 71 ? -0.702 33.668 -25.449 1.00 43.66 71 PRO A C 1
ATOM 549 O O . PRO A 1 71 ? -0.457 33.868 -26.636 1.00 43.66 71 PRO A O 1
ATOM 552 N N . GLY A 1 72 ? -1.888 33.996 -24.932 1.00 35.00 72 GLY A N 1
ATOM 553 C CA . GLY A 1 72 ? -2.967 34.578 -25.740 1.00 35.00 72 GLY A CA 1
ATOM 554 C C . GLY A 1 72 ? -4.065 35.225 -24.907 1.00 35.00 72 GLY A C 1
ATOM 555 O O . GLY A 1 72 ? -5.223 34.848 -25.025 1.00 35.00 72 GLY A O 1
ATOM 556 N N . LEU A 1 73 ? -3.707 36.183 -24.046 1.00 39.44 73 LEU A N 1
ATOM 557 C CA . LEU A 1 73 ? -4.672 37.099 -23.437 1.00 39.44 73 LEU A CA 1
ATOM 558 C C . LEU A 1 73 ? -4.585 38.454 -24.155 1.00 39.44 73 LEU A C 1
ATOM 560 O O . LEU A 1 73 ? -3.995 39.411 -23.660 1.00 39.44 73 LEU A O 1
ATOM 564 N N . SER A 1 74 ? -5.155 38.526 -25.355 1.00 31.44 74 SER A N 1
ATOM 565 C CA . SER A 1 74 ? -5.564 39.792 -25.959 1.00 31.44 74 SER A CA 1
ATOM 566 C C . SER A 1 74 ? -7.079 39.877 -25.852 1.00 31.44 74 SER A C 1
ATOM 568 O O . SER A 1 74 ? -7.793 39.045 -26.402 1.00 31.44 74 SER A O 1
ATOM 570 N N . LYS A 1 75 ? -7.534 40.878 -25.093 1.00 34.09 75 LYS A N 1
ATOM 571 C CA . LYS A 1 75 ? -8.911 41.372 -25.058 1.00 34.09 75 LYS A CA 1
ATOM 572 C C . LYS A 1 75 ? -9.533 41.340 -26.454 1.00 34.09 75 LYS A C 1
ATOM 574 O O . LYS A 1 75 ? -9.082 42.085 -27.314 1.00 34.09 75 LYS A O 1
ATOM 579 N N . GLU A 1 76 ? -10.644 40.636 -26.595 1.00 25.69 76 GLU A N 1
ATOM 580 C CA . GLU A 1 76 ? -11.748 41.131 -27.405 1.00 25.69 76 GLU A CA 1
ATOM 581 C C . GLU A 1 76 ? -13.061 40.777 -26.711 1.00 25.69 76 GLU A C 1
ATOM 583 O O . GLU A 1 76 ? -13.350 39.628 -26.386 1.00 25.69 76 GLU A O 1
ATOM 588 N N . VAL A 1 77 ? -13.801 41.832 -26.387 1.00 31.20 77 VAL A N 1
ATOM 589 C CA . VAL A 1 77 ? -15.177 41.780 -25.918 1.00 31.20 77 VAL A CA 1
ATOM 590 C C . VAL A 1 77 ? -16.034 41.561 -27.154 1.00 31.20 77 VAL A C 1
ATOM 592 O O . VAL A 1 77 ? -16.048 42.420 -28.032 1.00 31.20 77 VAL A O 1
ATOM 595 N N . THR A 1 78 ? -16.790 40.472 -27.218 1.00 25.98 78 THR A N 1
ATOM 596 C CA . THR A 1 78 ? -18.083 40.479 -27.910 1.00 25.98 78 THR A CA 1
ATOM 597 C C . THR A 1 78 ? -19.007 39.476 -27.233 1.00 25.98 78 THR A C 1
ATOM 599 O O . THR A 1 78 ? -18.627 38.340 -26.961 1.00 25.98 78 THR A O 1
ATOM 602 N N . GLU A 1 79 ? -20.193 39.960 -26.886 1.00 33.16 79 GLU A N 1
ATOM 603 C CA . GLU A 1 79 ? -21.288 39.200 -26.300 1.00 33.16 79 GLU A CA 1
ATOM 604 C C . GLU A 1 79 ? -21.757 38.065 -27.220 1.00 33.16 79 GLU A C 1
ATOM 606 O O . GLU A 1 79 ? -21.877 38.256 -28.424 1.00 33.16 79 GLU A O 1
ATOM 611 N N . GLU A 1 80 ? -22.029 36.887 -26.659 1.00 28.12 80 GLU A N 1
ATOM 612 C CA . GLU A 1 80 ? -23.374 36.296 -26.541 1.00 28.12 80 GLU A CA 1
ATOM 613 C C . GLU A 1 80 ? -23.269 34.843 -26.037 1.00 28.12 80 GLU A C 1
ATOM 615 O O . GLU A 1 80 ? -22.302 34.124 -26.284 1.00 28.12 80 GLU A O 1
ATOM 620 N N . GLY A 1 81 ? -24.240 34.441 -25.215 1.00 29.23 81 GLY A N 1
ATOM 621 C CA . GLY A 1 81 ? -24.114 33.339 -24.268 1.00 29.23 81 GLY A CA 1
ATOM 622 C C . GLY A 1 81 ? -24.153 31.910 -24.820 1.00 29.23 81 GLY A C 1
ATOM 623 O O . GLY A 1 81 ? -24.893 31.576 -25.740 1.00 29.23 81 GLY A O 1
ATOM 624 N N . LYS A 1 82 ? -23.430 31.028 -24.118 1.00 25.31 82 LYS A N 1
ATOM 625 C CA . LYS A 1 82 ? -23.869 29.676 -23.724 1.00 25.31 82 LYS A CA 1
ATOM 626 C C . LYS A 1 82 ? -22.858 29.101 -22.731 1.00 25.31 82 LYS A C 1
ATOM 628 O O . LYS A 1 82 ? -21.748 28.732 -23.101 1.00 25.31 82 LYS A O 1
ATOM 633 N N . THR A 1 83 ? -23.242 29.034 -21.462 1.00 23.94 83 THR A N 1
ATOM 634 C CA . THR A 1 83 ? -22.515 28.315 -20.414 1.00 23.94 83 THR A CA 1
ATOM 635 C C . THR A 1 83 ? -22.604 26.813 -20.682 1.00 23.94 83 THR A C 1
ATOM 637 O O . THR A 1 83 ? -23.592 26.167 -20.344 1.00 23.94 83 THR A O 1
ATOM 640 N N . ALA A 1 84 ? -21.579 26.256 -21.325 1.00 28.55 84 ALA A N 1
ATOM 641 C CA . ALA A 1 84 ? -21.251 24.847 -21.177 1.00 28.55 84 ALA A CA 1
ATOM 642 C C . ALA A 1 84 ? -20.298 24.747 -19.983 1.00 28.55 84 ALA A C 1
ATOM 644 O O . ALA A 1 84 ? -19.188 25.277 -20.034 1.00 28.55 84 ALA A O 1
ATOM 645 N N . GLU A 1 85 ? -20.761 24.138 -18.894 1.00 26.62 85 GLU A N 1
ATOM 646 C CA . GLU A 1 85 ? -19.918 23.809 -17.751 1.00 26.62 85 GLU A CA 1
ATOM 647 C C . GLU A 1 85 ? -18.794 22.885 -18.229 1.00 26.62 85 GLU A C 1
ATOM 649 O O . GLU A 1 85 ? -19.009 21.721 -18.564 1.00 26.62 85 GLU A O 1
ATOM 654 N N . VAL A 1 86 ? -17.587 23.442 -18.329 1.00 28.88 86 VAL A N 1
ATOM 655 C CA . VAL A 1 86 ? -16.364 22.661 -18.461 1.00 28.88 86 VAL A CA 1
ATOM 656 C C . VAL A 1 86 ? -16.095 22.107 -17.075 1.00 28.88 86 VAL A C 1
ATOM 658 O O . VAL A 1 86 ? -15.612 22.812 -16.187 1.00 28.88 86 VAL A O 1
ATOM 661 N N . ASP A 1 87 ? -16.493 20.857 -16.898 1.00 25.83 87 ASP A N 1
ATOM 662 C CA . ASP A 1 87 ? -16.198 20.041 -15.737 1.00 25.83 87 ASP A CA 1
ATOM 663 C C . ASP A 1 87 ? -14.671 20.013 -15.546 1.00 25.83 87 ASP A C 1
ATOM 665 O O . ASP A 1 87 ? -13.932 19.366 -16.293 1.00 25.83 87 ASP A O 1
ATOM 669 N N . ASN A 1 88 ? -14.174 20.828 -14.612 1.00 26.98 88 ASN A N 1
ATOM 670 C CA . ASN A 1 88 ? -12.753 20.965 -14.295 1.00 26.98 88 ASN A CA 1
ATOM 671 C C . ASN A 1 88 ? -12.338 19.819 -13.364 1.00 26.98 88 ASN A C 1
ATOM 673 O O . ASN A 1 88 ? -11.869 20.041 -12.249 1.00 26.98 88 ASN A O 1
ATOM 677 N N . HIS A 1 89 ? -12.522 18.577 -13.807 1.00 31.77 89 HIS A N 1
ATOM 678 C CA . HIS A 1 89 ? -11.883 17.448 -13.149 1.00 31.77 89 HIS A CA 1
ATOM 679 C C . HIS A 1 89 ? -10.387 17.451 -13.512 1.00 31.77 89 HIS A C 1
ATOM 681 O O . HIS A 1 89 ? -10.054 17.461 -14.702 1.00 31.77 89 HIS A O 1
ATOM 687 N N . PRO A 1 90 ? -9.467 17.459 -12.525 1.00 41.38 90 PRO A N 1
ATOM 688 C CA . PRO A 1 90 ? -8.040 17.352 -12.794 1.00 41.38 90 PRO A CA 1
ATOM 689 C C . PRO A 1 90 ? -7.763 16.077 -13.592 1.00 41.38 90 PRO A C 1
ATOM 691 O O . PRO A 1 90 ? -8.207 14.991 -13.219 1.00 41.38 90 PRO A O 1
ATOM 694 N N . LEU A 1 91 ? -7.042 16.208 -14.706 1.00 45.75 91 LEU A N 1
ATOM 695 C CA . LEU A 1 91 ? -6.614 15.056 -15.496 1.00 45.75 91 LEU A CA 1
ATOM 696 C C . LEU A 1 91 ? -5.826 14.079 -14.600 1.00 45.75 91 LEU A C 1
ATOM 698 O O . LEU A 1 91 ? -4.989 14.531 -13.813 1.00 45.75 91 LEU A O 1
ATOM 702 N N . PRO A 1 92 ? -6.056 12.756 -14.712 1.00 60.91 92 PRO A N 1
ATOM 703 C CA . PRO A 1 92 ? -5.340 11.775 -13.906 1.00 60.91 92 PRO A CA 1
ATOM 704 C C . PRO A 1 92 ? -3.837 11.870 -14.178 1.00 60.91 92 PRO A C 1
ATOM 706 O O . PRO A 1 92 ? -3.417 12.015 -15.330 1.00 60.91 92 PRO A O 1
ATOM 709 N N . SER A 1 93 ? -3.023 11.782 -13.120 1.00 75.12 93 SER A N 1
ATOM 710 C CA . SER A 1 93 ? -1.566 11.814 -13.267 1.00 75.12 93 SER A CA 1
ATOM 711 C C . SER A 1 93 ? -1.089 10.684 -14.184 1.00 75.12 93 SER A C 1
ATOM 713 O O . SER A 1 93 ? -1.724 9.629 -14.304 1.00 75.12 93 SER A O 1
ATOM 715 N N . LEU A 1 94 ? 0.050 10.890 -14.848 1.00 75.94 94 LEU A N 1
ATOM 716 C CA . LEU A 1 94 ? 0.621 9.872 -15.726 1.00 75.94 94 LEU A CA 1
ATOM 717 C C . LEU A 1 94 ? 0.823 8.552 -14.975 1.00 75.94 94 LEU A C 1
ATOM 719 O O . LEU A 1 94 ? 0.501 7.486 -15.496 1.00 75.94 94 LEU A O 1
ATOM 723 N N . GLU A 1 95 ? 1.326 8.626 -13.751 1.00 77.88 95 GLU A N 1
ATOM 724 C CA . GLU A 1 95 ? 1.558 7.479 -12.887 1.00 77.88 95 GLU A CA 1
ATOM 725 C C . GLU A 1 95 ? 0.269 6.701 -12.622 1.00 77.88 95 GLU A C 1
ATOM 727 O O . GLU A 1 95 ? 0.267 5.480 -12.779 1.00 77.88 95 GLU A O 1
ATOM 732 N N . LEU A 1 96 ? -0.839 7.392 -12.320 1.00 77.12 96 LEU A N 1
ATOM 733 C CA . LEU A 1 96 ? -2.155 6.767 -12.163 1.00 77.12 96 LEU A CA 1
ATOM 734 C C . LEU A 1 96 ? -2.588 6.063 -13.449 1.00 77.12 96 LEU A C 1
ATOM 736 O O . LEU A 1 96 ? -2.983 4.897 -13.417 1.00 77.12 96 LEU A O 1
ATOM 740 N N . SER A 1 97 ? -2.457 6.732 -14.597 1.00 78.81 97 SER A N 1
ATOM 741 C CA . SER A 1 97 ? -2.840 6.143 -15.886 1.00 78.81 97 SER A CA 1
ATOM 742 C C . SER A 1 97 ? -2.036 4.873 -16.213 1.00 78.81 97 SER A C 1
ATOM 744 O O . SER A 1 97 ? -2.605 3.868 -16.651 1.00 78.81 97 SER A O 1
ATOM 746 N N . VAL A 1 98 ? -0.725 4.875 -15.943 1.00 78.12 98 VAL A N 1
ATOM 747 C CA . VAL A 1 98 ? 0.172 3.726 -16.147 1.00 78.12 98 VAL A CA 1
ATOM 748 C C . VAL A 1 98 ? -0.188 2.587 -15.199 1.00 78.12 98 VAL A C 1
ATOM 750 O O . VAL A 1 98 ? -0.263 1.432 -15.627 1.00 78.12 98 VAL A O 1
ATOM 753 N N . ALA A 1 99 ? -0.446 2.911 -13.934 1.00 79.88 99 ALA A N 1
ATOM 754 C CA . ALA A 1 99 ? -0.800 1.954 -12.900 1.00 79.88 99 ALA A CA 1
ATOM 755 C C . ALA A 1 99 ? -2.106 1.211 -13.234 1.00 79.88 99 ALA A C 1
ATOM 757 O O . ALA A 1 99 ? -2.129 -0.023 -13.276 1.00 79.88 99 ALA A O 1
ATOM 758 N N . PHE A 1 100 ? -3.173 1.943 -13.572 1.00 78.50 100 PHE A N 1
ATOM 759 C CA . PHE A 1 100 ? -4.467 1.347 -13.929 1.00 78.50 100 PHE A CA 1
ATOM 760 C C . PHE A 1 100 ? -4.444 0.582 -15.253 1.00 78.50 100 PHE A C 1
ATOM 762 O O . PHE A 1 100 ? -5.150 -0.422 -15.392 1.00 78.50 100 PHE A O 1
ATOM 769 N N . SER A 1 101 ? -3.611 1.001 -16.208 1.00 79.69 101 SER A N 1
ATOM 770 C CA . SER A 1 101 ? -3.450 0.281 -17.479 1.00 79.69 101 SER A CA 1
ATOM 771 C C . SER A 1 101 ? -2.892 -1.131 -17.278 1.00 79.69 101 SER A C 1
ATOM 773 O O . SER A 1 101 ? -3.225 -2.030 -18.040 1.00 79.69 101 SER A O 1
ATOM 775 N N . LYS A 1 102 ? -2.071 -1.358 -16.242 1.00 78.56 102 LYS A N 1
ATOM 776 C CA . LYS A 1 102 ? -1.532 -2.691 -15.914 1.00 78.56 102 LYS A CA 1
ATOM 777 C C . LYS A 1 102 ? -2.505 -3.586 -15.147 1.00 78.56 102 LYS A C 1
ATOM 779 O O . LYS A 1 102 ? -2.316 -4.798 -15.141 1.00 78.56 102 LYS A O 1
ATOM 784 N N . LEU A 1 103 ? -3.530 -3.006 -14.523 1.00 74.25 103 LEU A N 1
ATOM 785 C CA . LEU A 1 103 ? -4.596 -3.749 -13.843 1.00 74.25 103 LEU A CA 1
ATOM 786 C C . LEU A 1 103 ? -5.618 -4.346 -14.819 1.00 74.25 103 LEU A C 1
ATOM 788 O O . LEU A 1 103 ? -6.319 -5.294 -14.470 1.00 74.25 103 LEU A O 1
ATOM 792 N N . HIS A 1 104 ? -5.702 -3.808 -16.037 1.00 71.94 104 HIS A N 1
ATOM 793 C CA . HIS A 1 104 ? -6.571 -4.325 -17.085 1.00 71.94 104 HIS A CA 1
ATOM 794 C C . HIS A 1 104 ? -5.795 -5.298 -17.974 1.00 71.94 104 HIS A C 1
ATOM 796 O O . HIS A 1 104 ? -4.758 -4.961 -18.542 1.00 71.94 104 HIS A O 1
ATOM 802 N N . VAL A 1 105 ? -6.318 -6.515 -18.130 1.00 53.03 105 VAL A N 1
ATOM 803 C CA . VAL A 1 105 ? -5.824 -7.482 -19.117 1.00 53.03 105 VAL A CA 1
ATOM 804 C C . VAL A 1 105 ? -6.379 -7.073 -20.484 1.00 53.03 105 VAL A C 1
ATOM 806 O O . VAL A 1 105 ? -7.361 -7.633 -20.959 1.00 53.03 105 VAL A O 1
ATOM 809 N N . GLN A 1 106 ? -5.804 -6.037 -21.092 1.00 42.59 106 GLN A N 1
ATOM 810 C CA . GLN A 1 106 ? -6.062 -5.688 -22.488 1.00 42.59 106 GLN A CA 1
ATOM 811 C C . GLN A 1 106 ? -4.729 -5.552 -23.230 1.00 42.59 106 GLN A C 1
ATOM 813 O O . GLN A 1 106 ? -3.771 -4.985 -22.704 1.00 42.59 106 GLN A O 1
ATOM 818 N N . GLU A 1 107 ? -4.664 -6.148 -24.424 1.00 41.09 107 GLU A N 1
ATOM 819 C CA . GLU A 1 107 ? -3.466 -6.220 -25.262 1.00 41.09 107 GLU A CA 1
ATOM 820 C C . GLU A 1 107 ? -2.838 -4.845 -25.524 1.00 41.09 107 GLU A C 1
ATOM 822 O O . GLU A 1 107 ? -3.504 -3.820 -25.662 1.00 41.09 107 GLU A O 1
ATOM 827 N N . THR A 1 108 ? -1.510 -4.876 -25.569 1.00 37.12 108 THR A N 1
ATOM 828 C CA . THR A 1 108 ? -0.555 -3.769 -25.634 1.00 37.12 108 THR A CA 1
ATOM 829 C C . THR A 1 108 ? -0.979 -2.591 -26.511 1.00 37.12 108 THR A C 1
ATOM 831 O O . THR A 1 108 ? -1.193 -2.745 -27.712 1.00 37.12 108 THR A O 1
ATOM 834 N N . SER A 1 109 ? -0.961 -1.380 -25.945 1.00 42.16 109 SER A N 1
ATOM 835 C CA . SER A 1 109 ? -0.957 -0.155 -26.741 1.00 42.16 109 SER A CA 1
ATOM 836 C C . SER A 1 109 ? 0.386 0.014 -27.465 1.00 42.16 109 SER A C 1
ATOM 838 O O . SER A 1 109 ? 1.466 -0.214 -26.912 1.00 42.16 109 SER A O 1
ATOM 840 N N . ASN A 1 110 ? 0.307 0.402 -28.739 1.00 38.19 110 ASN A N 1
ATOM 841 C CA . ASN A 1 110 ? 1.458 0.649 -29.600 1.00 38.19 110 ASN A CA 1
ATOM 842 C C . ASN A 1 110 ? 2.354 1.753 -29.023 1.00 38.19 110 ASN A C 1
ATOM 844 O O . ASN A 1 110 ? 1.888 2.843 -28.693 1.00 38.19 110 ASN A O 1
ATOM 848 N N . ALA A 1 111 ? 3.658 1.477 -28.949 1.00 38.25 111 ALA A N 1
ATOM 849 C CA . ALA A 1 111 ? 4.663 2.435 -28.512 1.00 38.25 111 ALA A CA 1
ATOM 850 C C . ALA A 1 111 ? 4.659 3.678 -29.422 1.00 38.25 111 ALA A C 1
ATOM 852 O O . ALA A 1 111 ? 5.074 3.618 -30.582 1.00 38.25 111 ALA A O 1
ATOM 853 N N . LEU A 1 112 ? 4.204 4.818 -28.896 1.00 46.06 112 LEU A N 1
ATOM 854 C CA . LEU A 1 112 ? 4.316 6.101 -29.585 1.00 46.06 112 LEU A CA 1
ATOM 855 C C . LEU A 1 112 ? 5.804 6.486 -29.661 1.00 46.06 112 LEU A C 1
ATOM 857 O O . LEU A 1 112 ? 6.482 6.561 -28.638 1.00 46.06 112 LEU A O 1
ATOM 861 N N . ARG A 1 113 ? 6.325 6.698 -30.878 1.00 43.56 113 ARG A N 1
ATOM 862 C CA . ARG A 1 113 ? 7.730 7.076 -31.119 1.00 43.56 113 ARG A CA 1
ATOM 863 C C . ARG A 1 113 ? 8.102 8.334 -30.321 1.00 43.56 113 ARG A C 1
ATOM 865 O O . ARG A 1 113 ? 7.556 9.407 -30.559 1.00 43.56 113 ARG A O 1
ATOM 872 N N . GLU A 1 114 ? 9.069 8.190 -29.418 1.00 46.09 114 GLU A N 1
ATOM 873 C CA . GLU A 1 114 ? 9.607 9.268 -28.581 1.00 46.09 114 GLU A CA 1
ATOM 874 C C . GLU A 1 114 ? 10.293 10.370 -29.408 1.00 46.09 114 GLU A C 1
ATOM 876 O O . GLU A 1 114 ? 11.046 10.099 -30.350 1.00 46.09 114 GLU A O 1
ATOM 881 N N . ALA A 1 115 ? 10.066 11.631 -29.024 1.00 46.28 115 ALA A N 1
ATOM 882 C CA . ALA A 1 115 ? 10.644 12.802 -29.678 1.00 46.28 115 ALA A CA 1
ATOM 883 C C . ALA A 1 115 ? 12.163 12.950 -29.392 1.00 46.28 115 ALA A C 1
ATOM 885 O O . ALA A 1 115 ? 12.620 12.700 -28.273 1.00 46.28 115 ALA A O 1
ATOM 886 N N . PRO A 1 116 ? 12.970 13.435 -30.360 1.00 46.94 116 PRO A N 1
ATOM 887 C CA . PRO A 1 116 ? 14.440 13.382 -30.317 1.00 46.94 116 PRO A CA 1
ATOM 888 C C . PRO A 1 116 ? 15.113 14.220 -29.211 1.00 46.94 116 PRO A C 1
ATOM 890 O O . PRO A 1 116 ? 16.266 13.963 -28.873 1.00 46.94 116 PRO A O 1
ATOM 893 N N . VAL A 1 117 ? 14.413 15.185 -28.602 1.00 50.59 117 VAL A N 1
ATOM 894 C CA . VAL A 1 117 ? 14.957 16.069 -27.545 1.00 50.59 117 VAL A CA 1
ATOM 895 C C . VAL A 1 117 ? 15.030 15.376 -26.171 1.00 50.59 117 VAL A C 1
ATOM 897 O O . VAL A 1 117 ? 15.823 15.766 -25.317 1.00 50.59 117 VAL A O 1
ATOM 900 N N . ILE A 1 118 ? 14.261 14.305 -25.960 1.00 53.84 118 ILE A N 1
ATOM 901 C CA . ILE A 1 118 ? 14.191 13.561 -24.686 1.00 53.84 118 ILE A CA 1
ATOM 902 C C . ILE A 1 118 ? 15.381 12.594 -24.524 1.00 53.84 118 ILE A C 1
ATOM 904 O O . ILE A 1 118 ? 15.758 12.225 -23.413 1.00 53.84 118 ILE A O 1
ATOM 908 N N . ARG A 1 119 ? 16.047 12.241 -25.631 1.00 55.19 119 ARG A N 1
ATOM 909 C CA . ARG A 1 119 ? 17.196 11.319 -25.645 1.00 55.19 119 ARG A CA 1
ATOM 910 C C . ARG A 1 119 ? 18.484 11.907 -25.055 1.00 55.19 119 ARG A C 1
ATOM 912 O O . ARG A 1 119 ? 19.440 11.168 -24.866 1.00 55.19 119 ARG A O 1
ATOM 919 N N . ARG A 1 120 ? 18.538 13.222 -24.802 1.00 56.81 120 ARG A N 1
ATOM 920 C CA . ARG A 1 120 ? 19.754 13.935 -24.351 1.00 56.81 120 ARG A CA 1
ATOM 921 C C . ARG A 1 120 ? 19.709 14.432 -22.902 1.00 56.81 120 ARG A C 1
ATOM 923 O O . ARG A 1 120 ? 20.669 15.049 -22.457 1.00 56.81 120 ARG A O 1
ATOM 930 N N . THR A 1 121 ? 18.615 14.203 -22.177 1.00 62.53 121 THR A N 1
ATOM 931 C CA . THR A 1 121 ? 18.509 14.576 -20.756 1.00 62.53 121 THR A CA 1
ATOM 932 C C . THR A 1 121 ? 19.224 13.539 -19.898 1.00 62.53 121 THR A C 1
ATOM 934 O O . THR A 1 121 ? 18.983 12.336 -20.074 1.00 62.53 121 THR A O 1
ATOM 937 N N . LYS A 1 122 ? 20.098 14.001 -18.993 1.00 68.69 122 LYS A N 1
ATOM 938 C CA . LYS A 1 122 ? 20.751 13.136 -18.007 1.00 68.69 122 LYS A CA 1
ATOM 939 C C . LYS A 1 122 ? 19.682 12.540 -17.095 1.00 68.69 122 LYS A C 1
ATOM 941 O O . LYS A 1 122 ? 18.695 13.201 -16.789 1.00 68.69 122 LYS A O 1
ATOM 946 N N . THR A 1 123 ? 19.878 11.299 -16.665 1.00 65.62 123 THR A N 1
ATOM 947 C CA . THR A 1 123 ? 18.928 10.590 -15.795 1.00 65.62 123 THR A CA 1
ATOM 948 C C . THR A 1 123 ? 18.699 11.311 -14.460 1.00 65.62 123 THR A C 1
ATOM 950 O O . THR A 1 123 ? 17.586 11.285 -13.949 1.00 65.62 123 THR A O 1
ATOM 953 N N . SER A 1 124 ? 19.705 12.037 -13.952 1.00 67.94 124 SER A N 1
ATOM 954 C CA . SER A 1 124 ? 19.603 12.903 -12.763 1.00 67.94 124 SER A CA 1
ATOM 955 C C . SER A 1 124 ? 18.593 14.044 -12.900 1.00 67.94 124 SER A C 1
ATOM 957 O O . SER A 1 124 ? 18.076 14.520 -11.899 1.00 67.94 124 SER A O 1
ATOM 959 N N . ASP A 1 125 ? 18.320 14.483 -14.130 1.00 73.25 125 ASP A N 1
ATOM 960 C CA . ASP A 1 125 ? 17.492 15.659 -14.414 1.00 73.25 125 ASP A CA 1
ATOM 961 C C . ASP A 1 125 ? 16.038 15.259 -14.730 1.00 73.25 125 ASP A C 1
ATOM 963 O O . ASP A 1 125 ? 15.223 16.089 -15.141 1.00 73.25 125 ASP A O 1
ATOM 967 N N . LEU A 1 126 ? 15.718 13.964 -14.620 1.00 76.25 126 LEU A N 1
ATOM 968 C CA . LEU A 1 126 ? 14.377 13.443 -14.835 1.00 76.25 126 LEU A CA 1
ATOM 969 C C . LEU A 1 126 ? 13.540 13.576 -13.553 1.00 76.25 126 LEU A C 1
ATOM 971 O O . LEU A 1 126 ? 14.049 13.288 -12.470 1.00 76.25 126 LEU A O 1
ATOM 975 N N . PRO A 1 127 ? 12.252 13.955 -13.656 1.00 77.75 127 PRO A N 1
ATOM 976 C CA . PRO A 1 127 ? 11.391 14.077 -12.485 1.00 77.75 127 PRO A CA 1
ATOM 977 C C . PRO A 1 127 ? 11.236 12.716 -11.783 1.00 77.75 127 PRO A C 1
ATOM 979 O O . PRO A 1 127 ? 11.126 11.700 -12.480 1.00 77.75 127 PRO A O 1
ATOM 982 N N . PRO A 1 128 ? 11.206 12.671 -10.436 1.00 78.94 128 PRO A N 1
ATOM 983 C CA . PRO A 1 128 ? 11.003 11.428 -9.701 1.00 78.94 128 PRO A CA 1
ATOM 984 C C . PRO A 1 128 ? 9.600 10.861 -9.952 1.00 78.94 128 PRO A C 1
ATOM 986 O O . PRO A 1 128 ? 8.680 11.576 -10.364 1.00 78.94 128 PRO A O 1
ATOM 989 N N . LEU A 1 129 ? 9.452 9.557 -9.722 1.00 78.12 129 LEU A N 1
ATOM 990 C CA . LEU A 1 129 ? 8.160 8.875 -9.744 1.00 78.12 129 LEU A CA 1
ATOM 991 C C . LEU A 1 129 ? 7.622 8.766 -8.324 1.00 78.12 129 LEU A C 1
ATOM 993 O O . LEU A 1 129 ? 8.353 8.375 -7.413 1.00 78.12 129 LEU A O 1
ATOM 997 N N . ASP A 1 130 ? 6.339 9.069 -8.183 1.00 81.44 130 ASP A N 1
ATOM 998 C CA . ASP A 1 130 ? 5.633 9.040 -6.908 1.00 81.44 130 ASP A CA 1
ATOM 999 C C . ASP A 1 130 ? 5.024 7.654 -6.667 1.00 81.44 130 ASP A C 1
ATOM 1001 O O . ASP A 1 130 ? 4.644 6.949 -7.612 1.00 81.44 130 ASP A O 1
ATOM 1005 N N . HIS A 1 131 ? 4.891 7.257 -5.400 1.00 85.31 131 HIS A N 1
ATOM 1006 C CA . HIS A 1 131 ? 4.140 6.053 -5.051 1.00 85.31 131 HIS A CA 1
ATOM 1007 C C . HIS A 1 131 ? 2.658 6.242 -5.381 1.00 85.31 131 HIS A C 1
ATOM 1009 O O . HIS A 1 131 ? 1.962 7.089 -4.815 1.00 85.31 131 HIS A O 1
ATOM 1015 N N . ILE A 1 132 ? 2.145 5.390 -6.267 1.00 88.06 132 ILE A N 1
ATOM 1016 C CA . ILE A 1 132 ? 0.703 5.234 -6.481 1.00 88.06 132 ILE A CA 1
ATOM 1017 C C . ILE A 1 132 ? 0.149 4.205 -5.496 1.00 88.06 132 ILE A C 1
ATOM 1019 O O . ILE A 1 132 ? -0.884 4.439 -4.863 1.00 88.06 132 ILE A O 1
ATOM 1023 N N . PHE A 1 133 ? 0.893 3.121 -5.318 1.00 93.25 133 PHE A N 1
ATOM 1024 C CA . PHE A 1 133 ? 0.622 1.970 -4.472 1.00 93.25 133 PHE A CA 1
ATOM 1025 C C . PHE A 1 133 ? 1.794 1.725 -3.510 1.00 93.25 133 PHE A C 1
ATOM 1027 O O . PHE A 1 133 ? 2.828 2.394 -3.593 1.00 93.25 133 PHE A O 1
ATOM 1034 N N . ALA A 1 134 ? 1.637 0.784 -2.580 1.00 92.88 134 ALA A N 1
ATOM 1035 C CA . ALA A 1 134 ? 2.550 0.591 -1.457 1.00 92.88 134 ALA A CA 1
ATOM 1036 C C . ALA A 1 134 ? 4.010 0.410 -1.907 1.00 92.88 134 ALA A C 1
ATOM 1038 O O . ALA A 1 134 ? 4.889 1.135 -1.458 1.00 92.88 134 ALA A O 1
ATOM 1039 N N . GLU A 1 135 ? 4.276 -0.493 -2.849 1.00 88.31 135 GLU A N 1
ATOM 1040 C CA . GLU A 1 135 ? 5.641 -0.761 -3.334 1.00 88.31 135 GLU A CA 1
ATOM 1041 C C . GLU A 1 135 ? 6.102 0.169 -4.466 1.00 88.31 135 GLU A C 1
ATOM 1043 O O . GLU A 1 135 ? 7.285 0.189 -4.800 1.00 88.31 135 GLU A O 1
ATOM 1048 N N . GLY A 1 136 ? 5.197 0.941 -5.072 1.00 87.00 136 GLY A N 1
ATOM 1049 C CA . GLY A 1 136 ? 5.556 1.875 -6.135 1.00 87.00 136 GLY A CA 1
ATOM 1050 C C . GLY A 1 136 ? 4.400 2.192 -7.070 1.00 87.00 136 GLY A C 1
ATOM 1051 O O . GLY A 1 136 ? 3.330 2.620 -6.651 1.00 87.00 136 GLY A O 1
ATOM 1052 N N . LEU A 1 137 ? 4.611 2.012 -8.373 1.00 85.62 137 LEU A N 1
ATOM 1053 C CA . LEU A 1 137 ? 3.593 2.332 -9.378 1.00 85.62 137 LEU A CA 1
ATOM 1054 C C . LEU A 1 137 ? 2.507 1.271 -9.529 1.00 85.62 137 LEU A C 1
ATOM 1056 O O . LEU A 1 137 ? 1.438 1.567 -10.049 1.00 85.62 137 LEU A O 1
ATOM 1060 N N . TYR A 1 138 ? 2.793 0.028 -9.160 1.00 87.69 138 TYR A N 1
ATOM 1061 C CA . TYR A 1 138 ? 1.919 -1.099 -9.458 1.00 87.69 138 TYR A CA 1
ATOM 1062 C C . TYR A 1 138 ? 1.273 -1.620 -8.191 1.00 87.69 138 TYR A C 1
ATOM 1064 O O . TYR A 1 138 ? 1.890 -1.624 -7.133 1.00 87.69 138 TYR A O 1
ATOM 1072 N N . PHE A 1 139 ? 0.030 -2.060 -8.337 1.00 90.62 139 PHE A N 1
ATOM 1073 C CA . PHE A 1 139 ? -0.716 -2.691 -7.266 1.00 90.62 139 PHE A CA 1
ATOM 1074 C C . PHE A 1 139 ? -0.111 -4.064 -6.977 1.00 90.62 139 PHE A C 1
ATOM 1076 O O . PHE A 1 139 ? 0.020 -4.881 -7.898 1.00 90.62 139 PHE A O 1
ATOM 1083 N N . THR A 1 140 ? 0.253 -4.326 -5.726 1.00 92.31 140 THR A N 1
ATOM 1084 C CA . THR A 1 140 ? 0.866 -5.596 -5.320 1.00 92.31 140 THR A CA 1
ATOM 1085 C C . THR A 1 140 ? 0.164 -6.200 -4.108 1.00 92.31 140 THR A C 1
ATOM 1087 O O . THR A 1 140 ? -0.842 -5.693 -3.608 1.00 92.31 140 THR A O 1
ATOM 1090 N N . LEU A 1 141 ? 0.673 -7.342 -3.640 1.00 92.12 141 LEU A N 1
ATOM 1091 C CA . LEU A 1 141 ? 0.160 -7.992 -2.438 1.00 92.12 141 LEU A CA 1
ATOM 1092 C C . LEU A 1 141 ? 0.276 -7.081 -1.205 1.00 92.12 141 LEU A C 1
ATOM 1094 O O . LEU A 1 141 ? -0.594 -7.139 -0.338 1.00 92.12 141 LEU A O 1
ATOM 1098 N N . ALA A 1 142 ? 1.289 -6.209 -1.156 1.00 94.25 142 ALA A N 1
ATOM 1099 C CA . ALA A 1 142 ? 1.471 -5.263 -0.061 1.00 94.25 142 ALA A CA 1
ATOM 1100 C C . ALA A 1 142 ? 0.233 -4.370 0.127 1.00 94.25 142 ALA A C 1
ATOM 1102 O O . ALA A 1 142 ? -0.213 -4.179 1.256 1.00 94.25 142 ALA A O 1
ATOM 1103 N N . ASP A 1 143 ? -0.392 -3.900 -0.959 1.00 96.56 143 ASP A N 1
ATOM 1104 C CA . ASP A 1 143 ? -1.608 -3.085 -0.875 1.00 96.56 143 ASP A CA 1
ATOM 1105 C C . ASP A 1 143 ? -2.785 -3.853 -0.265 1.00 96.56 143 ASP A C 1
ATOM 1107 O O . ASP A 1 143 ? -3.543 -3.309 0.538 1.00 96.56 143 ASP A O 1
ATOM 1111 N N . ILE A 1 144 ? -2.925 -5.132 -0.625 1.00 94.81 144 ILE A N 1
ATOM 1112 C CA . ILE A 1 144 ? -3.986 -6.008 -0.116 1.00 94.81 144 ILE A CA 1
ATOM 1113 C C . ILE A 1 144 ? -3.798 -6.266 1.381 1.00 94.81 144 ILE A C 1
ATOM 1115 O O . ILE A 1 144 ? -4.777 -6.247 2.127 1.00 94.81 144 ILE A O 1
ATOM 1119 N N . VAL A 1 145 ? -2.557 -6.499 1.815 1.00 94.94 145 VAL A N 1
ATOM 1120 C CA . VAL A 1 145 ? -2.220 -6.750 3.224 1.00 94.94 145 VAL A CA 1
ATOM 1121 C C . VAL A 1 145 ? -2.420 -5.491 4.069 1.00 94.94 145 VAL A C 1
ATOM 1123 O O . VAL A 1 145 ? -3.024 -5.556 5.139 1.00 94.94 145 VAL A O 1
ATOM 1126 N N . LEU A 1 146 ? -1.969 -4.336 3.577 1.00 97.38 146 LEU A N 1
ATOM 1127 C CA . LEU A 1 146 ? -2.061 -3.064 4.294 1.00 97.38 146 LEU A CA 1
ATOM 1128 C C . LEU A 1 146 ? -3.497 -2.547 4.410 1.00 97.38 146 LEU A C 1
ATOM 1130 O O . LEU A 1 146 ? -3.860 -1.975 5.441 1.00 97.38 146 LEU A O 1
ATOM 1134 N N . LEU A 1 147 ? -4.314 -2.720 3.366 1.00 97.19 147 LEU A N 1
ATOM 1135 C CA . LEU A 1 147 ? -5.655 -2.139 3.273 1.00 97.19 147 LEU A CA 1
ATOM 1136 C C . LEU A 1 147 ? -6.527 -2.355 4.526 1.00 97.19 147 LEU A C 1
ATOM 1138 O O . LEU A 1 147 ? -7.013 -1.354 5.055 1.00 97.19 147 LEU A O 1
ATOM 1142 N N . PRO A 1 148 ? -6.756 -3.583 5.031 1.00 95.69 148 PRO A N 1
ATOM 1143 C CA . PRO A 1 148 ? -7.605 -3.789 6.205 1.00 95.69 148 PRO A CA 1
ATOM 1144 C C . PRO A 1 148 ? -7.029 -3.137 7.469 1.00 95.69 148 PRO A C 1
ATOM 1146 O O . PRO A 1 148 ? -7.781 -2.549 8.247 1.00 95.69 148 PRO A O 1
ATOM 1149 N N . CYS A 1 149 ? -5.710 -3.184 7.666 1.00 96.75 149 CYS A N 1
ATOM 1150 C CA . CYS A 1 149 ? -5.055 -2.592 8.832 1.00 96.75 149 CYS A CA 1
ATOM 1151 C C . CYS A 1 149 ? -5.193 -1.066 8.821 1.00 96.75 149 CYS A C 1
ATOM 1153 O O . CYS A 1 149 ? -5.684 -0.466 9.781 1.00 96.75 149 CYS A O 1
ATOM 1155 N N . ILE A 1 150 ? -4.843 -0.433 7.701 1.00 96.81 150 ILE A N 1
ATOM 1156 C CA . ILE A 1 150 ? -4.956 1.019 7.556 1.00 96.81 150 ILE A CA 1
ATOM 1157 C C . ILE A 1 150 ? -6.419 1.463 7.595 1.00 96.81 150 ILE A C 1
ATOM 1159 O O . ILE A 1 150 ? -6.734 2.468 8.232 1.00 96.81 150 ILE A O 1
ATOM 1163 N N . HIS A 1 151 ? -7.335 0.694 7.001 1.00 96.31 151 HIS A N 1
ATOM 1164 C CA . HIS A 1 151 ? -8.767 0.959 7.090 1.00 96.31 151 HIS A CA 1
ATOM 1165 C C . HIS A 1 151 ? -9.231 1.065 8.548 1.00 96.31 151 HIS A C 1
ATOM 1167 O O . HIS A 1 151 ? -9.843 2.067 8.923 1.00 96.31 151 HIS A O 1
ATOM 1173 N N . GLN A 1 152 ? -8.904 0.077 9.387 1.00 94.94 152 GLN A N 1
ATOM 1174 C CA . GLN A 1 152 ? -9.331 0.091 10.787 1.00 94.94 152 GLN A CA 1
ATOM 1175 C C . GLN A 1 152 ? -8.689 1.226 11.584 1.00 94.94 152 GLN A C 1
ATOM 1177 O O . GLN A 1 152 ? -9.374 1.884 12.373 1.00 94.94 152 GLN A O 1
ATOM 1182 N N . PHE A 1 153 ? -7.410 1.514 11.335 1.00 94.81 153 PHE A N 1
ATOM 1183 C CA . PHE A 1 153 ? -6.735 2.670 11.921 1.00 94.81 153 PHE A CA 1
ATOM 1184 C C . PHE A 1 153 ? -7.456 3.987 11.586 1.00 94.81 153 PHE A C 1
ATOM 1186 O O . PHE A 1 153 ? -7.727 4.791 12.484 1.00 94.81 153 PHE A O 1
ATOM 1193 N N . LEU A 1 154 ? -7.820 4.197 10.317 1.00 93.62 154 LEU A N 1
ATOM 1194 C CA . LEU A 1 154 ? -8.525 5.399 9.864 1.00 93.62 154 LEU A CA 1
ATOM 1195 C C . LEU A 1 154 ? -9.941 5.487 10.452 1.00 93.62 154 LEU A C 1
ATOM 1197 O O . LEU A 1 154 ? -10.348 6.556 10.911 1.00 93.62 154 LEU A O 1
ATOM 1201 N N . VAL A 1 155 ? -10.683 4.373 10.489 1.00 92.19 155 VAL A N 1
ATOM 1202 C CA . VAL A 1 155 ? -12.028 4.306 11.091 1.00 92.19 155 VAL A CA 1
ATOM 1203 C C . VAL A 1 155 ? -11.968 4.677 12.567 1.00 92.19 155 VAL A C 1
ATOM 1205 O O . VAL A 1 155 ? -12.753 5.510 13.027 1.00 92.19 155 VAL A O 1
ATOM 1208 N N . HIS A 1 156 ? -11.041 4.075 13.310 1.00 91.00 156 HIS A N 1
ATOM 1209 C CA . HIS A 1 156 ? -10.885 4.342 14.733 1.00 91.00 156 HIS A CA 1
ATOM 1210 C C . HIS A 1 156 ? -10.457 5.792 14.979 1.00 91.00 156 HIS A C 1
ATOM 1212 O O . HIS A 1 156 ? -11.061 6.484 15.796 1.00 91.00 156 HIS A O 1
ATOM 1218 N N . SER A 1 157 ? -9.481 6.292 14.221 1.00 89.19 157 SER A N 1
ATOM 1219 C CA . SER A 1 157 ? -9.002 7.672 14.345 1.00 89.19 157 SER A CA 1
ATOM 1220 C C . SER A 1 157 ? -10.101 8.697 14.065 1.00 89.19 157 SER A C 1
ATOM 1222 O O . SER A 1 157 ? -10.251 9.654 14.824 1.00 89.19 157 SER A O 1
ATOM 1224 N N . LYS A 1 158 ? -10.933 8.459 13.041 1.00 86.88 158 LYS A N 1
ATOM 1225 C CA . LYS A 1 158 ? -12.092 9.307 12.727 1.00 86.88 158 LYS A CA 1
ATOM 1226 C C . LYS A 1 158 ? -13.123 9.312 13.859 1.00 86.88 158 LYS A C 1
ATOM 1228 O O . LYS A 1 158 ? -13.631 10.375 14.200 1.00 86.88 158 LYS A O 1
ATOM 1233 N N . LYS A 1 159 ? -13.419 8.152 14.461 1.00 86.69 159 LYS A N 1
ATOM 1234 C CA . LYS A 1 159 ? -14.355 8.041 15.600 1.00 86.69 159 LYS A CA 1
ATOM 1235 C C . LYS A 1 159 ? -13.867 8.800 16.835 1.00 86.69 159 LYS A C 1
ATOM 1237 O O . LYS A 1 159 ? -14.681 9.389 17.533 1.00 86.69 159 LYS A O 1
ATOM 1242 N N . GLN A 1 160 ? -12.558 8.805 17.070 1.00 84.25 160 GLN A N 1
ATOM 1243 C CA . GLN A 1 160 ? -11.929 9.521 18.184 1.00 84.25 160 GLN A CA 1
ATOM 1244 C C . GLN A 1 160 ? -11.695 11.016 17.896 1.00 84.25 160 GLN A C 1
ATOM 1246 O O . GLN A 1 160 ? -11.092 11.705 18.712 1.00 84.25 160 GLN A O 1
ATOM 1251 N N . GLY A 1 161 ? -12.115 11.527 16.731 1.00 77.88 161 GLY A N 1
ATOM 1252 C CA . GLY A 1 161 ? -11.902 12.928 16.352 1.00 77.88 161 GLY A CA 1
ATOM 1253 C C . GLY A 1 161 ? -10.428 13.314 16.195 1.00 77.88 161 GLY A C 1
ATOM 1254 O O . GLY A 1 161 ? -10.089 14.492 16.301 1.00 77.88 161 GLY A O 1
ATOM 1255 N N . LYS A 1 162 ? -9.536 12.342 15.962 1.00 76.94 162 LYS A N 1
ATOM 1256 C CA . LYS A 1 162 ? -8.102 12.608 15.812 1.00 76.94 162 LYS A CA 1
ATOM 1257 C C . LYS A 1 162 ? -7.819 13.346 14.512 1.00 76.94 162 LYS A C 1
ATOM 1259 O O . LYS A 1 162 ? -8.376 13.027 13.461 1.00 76.94 162 LYS A O 1
ATOM 1264 N N . ASN A 1 163 ? -6.896 14.302 14.581 1.00 71.25 163 ASN A N 1
ATOM 1265 C CA . ASN A 1 163 ? -6.425 15.017 13.407 1.00 71.25 163 ASN A CA 1
ATOM 1266 C C . ASN A 1 163 ? -5.501 14.102 12.580 1.00 71.25 163 ASN A C 1
ATOM 1268 O O . ASN A 1 163 ? -4.390 13.786 12.995 1.00 71.25 163 ASN A O 1
ATOM 1272 N N . LEU A 1 164 ? -5.988 13.665 11.417 1.00 75.19 164 LEU A N 1
ATOM 1273 C CA . LEU A 1 164 ? -5.237 12.877 10.429 1.00 75.19 164 LEU A CA 1
ATOM 1274 C C . LEU A 1 164 ? -4.487 13.756 9.411 1.00 75.19 164 LEU A C 1
ATOM 1276 O O . LEU A 1 164 ? -3.968 13.240 8.426 1.00 75.19 164 LEU A O 1
ATOM 1280 N N . GLY A 1 165 ? -4.424 15.073 9.625 1.00 68.88 165 GLY A N 1
ATOM 1281 C CA . GLY A 1 165 ? -3.809 16.042 8.711 1.00 68.88 165 GLY A CA 1
ATOM 1282 C C . GLY A 1 165 ? -2.321 15.803 8.449 1.00 68.88 165 GLY A C 1
ATOM 1283 O O . GLY A 1 165 ? -1.799 16.297 7.459 1.00 68.88 165 GLY A O 1
ATOM 1284 N N . ASN A 1 166 ? -1.670 14.981 9.276 1.00 77.62 166 ASN A N 1
ATOM 1285 C CA . ASN A 1 166 ? -0.269 14.598 9.117 1.00 77.62 166 ASN A CA 1
ATOM 1286 C C . ASN A 1 166 ? -0.065 13.328 8.267 1.00 77.62 166 ASN A C 1
ATOM 1288 O O . ASN A 1 166 ? 1.061 12.852 8.198 1.00 77.62 166 ASN A O 1
ATOM 1292 N N . LEU A 1 167 ? -1.120 12.753 7.666 1.00 91.19 167 LEU A N 1
ATOM 1293 C CA . LEU A 1 167 ? -1.039 11.522 6.857 1.00 91.19 167 LEU A CA 1
ATOM 1294 C C . LEU A 1 167 ? -1.628 11.683 5.429 1.00 91.19 167 LEU A C 1
ATOM 1296 O O . LEU A 1 167 ? -2.542 10.934 5.043 1.00 91.19 167 LEU A O 1
ATOM 1300 N N . PRO A 1 168 ? -1.201 12.694 4.645 1.00 91.06 168 PRO A N 1
ATOM 1301 C CA . PRO A 1 168 ? -1.737 12.948 3.305 1.00 91.06 168 PRO A CA 1
ATOM 1302 C C . PRO A 1 168 ? -1.445 11.829 2.292 1.00 91.06 168 PRO A C 1
ATOM 1304 O O . PRO A 1 168 ? -2.299 11.538 1.443 1.00 91.06 168 PRO A O 1
ATOM 1307 N N . LEU A 1 169 ? -0.283 11.177 2.367 1.00 93.25 169 LEU A N 1
ATOM 1308 C CA . LEU A 1 169 ? 0.119 10.134 1.423 1.00 93.25 169 LEU A CA 1
ATOM 1309 C C . LEU A 1 169 ? -0.631 8.836 1.690 1.00 93.25 169 LEU A C 1
ATOM 1311 O O . LEU A 1 169 ? -1.158 8.252 0.742 1.00 93.25 169 LEU A O 1
ATOM 1315 N N . ILE A 1 170 ? -0.791 8.434 2.953 1.00 95.31 170 ILE A N 1
ATOM 1316 C CA . ILE A 1 170 ? -1.659 7.312 3.332 1.00 95.31 170 ILE A CA 1
ATOM 1317 C C . ILE A 1 170 ? -3.106 7.585 2.916 1.00 95.31 170 ILE A C 1
ATOM 1319 O O . ILE A 1 170 ? -3.766 6.696 2.378 1.00 95.31 170 ILE A O 1
ATOM 1323 N N . SER A 1 171 ? -3.606 8.807 3.118 1.00 92.94 171 SER A N 1
ATOM 1324 C CA . SER A 1 171 ? -4.971 9.174 2.713 1.00 92.94 171 SER A CA 1
ATOM 1325 C C . SER A 1 171 ? -5.165 9.055 1.197 1.00 92.94 171 SER A C 1
ATOM 1327 O O . SER A 1 171 ? -6.168 8.506 0.732 1.00 92.94 171 SER A O 1
ATOM 1329 N N . SER A 1 172 ? -4.182 9.523 0.427 1.00 92.00 172 SER A N 1
ATOM 1330 C CA . SER A 1 172 ? -4.185 9.445 -1.036 1.00 92.00 172 SER A CA 1
ATOM 1331 C C . SER A 1 172 ? -4.050 8.003 -1.528 1.00 92.00 172 SER A C 1
ATOM 1333 O O . SER A 1 172 ? -4.825 7.569 -2.378 1.00 92.00 172 SER A O 1
ATOM 1335 N N . TRP A 1 173 ? -3.118 7.237 -0.958 1.00 95.25 173 TRP A N 1
ATOM 1336 C CA . TRP A 1 173 ? -2.941 5.810 -1.226 1.00 95.25 173 TRP A CA 1
ATOM 1337 C C . TRP A 1 173 ? -4.233 5.035 -0.963 1.00 95.25 173 TRP A C 1
ATOM 1339 O O . TRP A 1 173 ? -4.704 4.305 -1.833 1.00 95.25 173 TRP A O 1
ATOM 1349 N N . TYR A 1 174 ? -4.868 5.262 0.187 1.00 95.44 174 TYR A N 1
ATOM 1350 C CA . TYR A 1 174 ? -6.106 4.591 0.559 1.00 95.44 174 TYR A CA 1
ATOM 1351 C C . TYR A 1 174 ? -7.234 4.892 -0.440 1.00 95.44 174 TYR A C 1
ATOM 1353 O O . TYR A 1 174 ? -7.947 3.970 -0.829 1.00 95.44 174 TYR A O 1
ATOM 1361 N N . ARG A 1 175 ? -7.367 6.136 -0.931 1.00 92.19 175 ARG A N 1
ATOM 1362 C CA . ARG A 1 175 ? -8.328 6.479 -2.002 1.00 92.19 175 ARG A CA 1
ATOM 1363 C C . ARG A 1 175 ? -8.026 5.721 -3.298 1.00 92.19 175 ARG A C 1
ATOM 1365 O O . ARG A 1 175 ? -8.923 5.092 -3.852 1.00 92.19 175 ARG A O 1
ATOM 1372 N N . ARG A 1 176 ? -6.766 5.711 -3.737 1.00 92.88 176 ARG A N 1
ATOM 1373 C CA . ARG A 1 176 ? -6.342 5.012 -4.964 1.00 92.88 176 ARG A CA 1
ATOM 1374 C C . ARG A 1 176 ? -6.587 3.506 -4.893 1.00 92.88 176 ARG A C 1
ATOM 1376 O O . ARG A 1 176 ? -7.077 2.914 -5.849 1.00 92.88 176 ARG A O 1
ATOM 1383 N N . VAL A 1 177 ? -6.320 2.879 -3.747 1.00 94.44 177 VAL A N 1
ATOM 1384 C CA . VAL A 1 177 ? -6.598 1.449 -3.536 1.00 94.44 177 VAL A CA 1
ATOM 1385 C C . VAL A 1 177 ? -8.095 1.145 -3.647 1.00 94.44 177 VAL A C 1
ATOM 1387 O O . VAL A 1 177 ? -8.464 0.107 -4.196 1.00 94.44 177 VAL A O 1
ATOM 1390 N N . GLN A 1 178 ? -8.979 2.049 -3.210 1.00 92.56 178 GLN A N 1
ATOM 1391 C CA . GLN A 1 178 ? -10.425 1.861 -3.385 1.00 92.56 178 GLN A CA 1
ATOM 1392 C C . GLN A 1 178 ? -10.866 1.877 -4.846 1.00 92.56 178 GLN A C 1
ATOM 1394 O O . GLN A 1 178 ? -11.881 1.270 -5.173 1.00 92.56 178 GLN A O 1
ATOM 1399 N N . GLU A 1 179 ? -10.153 2.574 -5.725 1.00 90.12 179 GLU A N 1
ATOM 1400 C CA . GLU A 1 179 ? -10.482 2.646 -7.151 1.00 90.12 179 GLU A CA 1
ATOM 1401 C C . GLU A 1 179 ? -10.147 1.349 -7.899 1.00 90.12 179 GLU A C 1
ATOM 1403 O O . GLU A 1 179 ? -10.681 1.110 -8.984 1.00 90.12 179 GLU A O 1
ATOM 1408 N N . VAL A 1 180 ? -9.335 0.467 -7.305 1.00 90.56 180 VAL A N 1
ATOM 1409 C CA . VAL A 1 180 ? -9.004 -0.839 -7.881 1.00 90.56 180 VAL A CA 1
ATOM 1410 C C . VAL A 1 180 ? -10.278 -1.698 -7.985 1.00 90.56 180 VAL A C 1
ATOM 1412 O O . VAL A 1 180 ? -10.895 -2.005 -6.959 1.00 90.56 180 VAL A O 1
ATOM 1415 N N . PRO A 1 181 ? -10.678 -2.159 -9.191 1.00 85.19 181 PRO A N 1
ATOM 1416 C CA . PRO A 1 181 ? -11.967 -2.832 -9.398 1.00 85.19 181 PRO A CA 1
ATOM 1417 C C . PRO A 1 181 ? -12.201 -4.051 -8.494 1.00 85.19 181 PRO A C 1
ATOM 1419 O O . PRO A 1 181 ? -13.313 -4.285 -8.019 1.00 85.19 181 PRO A O 1
ATOM 1422 N N . GLY A 1 182 ? -11.144 -4.825 -8.229 1.00 88.94 182 GLY A N 1
ATOM 1423 C CA . GLY A 1 182 ? -11.208 -5.999 -7.359 1.00 88.94 182 GLY A CA 1
ATOM 1424 C C . GLY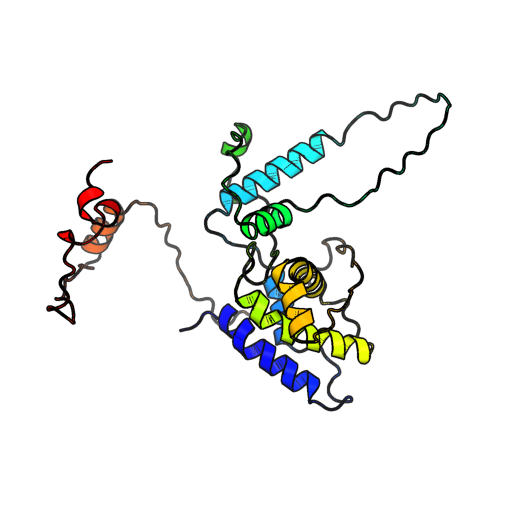 A 1 182 ? -11.439 -5.665 -5.883 1.00 88.94 182 GLY A C 1
ATOM 1425 O O . GLY A 1 182 ? -12.072 -6.452 -5.180 1.00 88.94 182 GLY A O 1
ATOM 1426 N N . ILE A 1 183 ? -10.984 -4.495 -5.423 1.00 93.44 183 ILE A N 1
ATOM 1427 C CA . ILE A 1 183 ? -11.040 -4.100 -4.013 1.00 93.44 183 ILE A CA 1
ATOM 1428 C C . ILE A 1 183 ? -12.462 -3.779 -3.576 1.00 93.44 183 ILE A C 1
ATOM 1430 O O . ILE A 1 183 ? -12.891 -4.305 -2.554 1.00 93.44 183 ILE A O 1
ATOM 1434 N N . LYS A 1 184 ? -13.226 -3.000 -4.352 1.00 88.12 184 LYS A N 1
ATOM 1435 C CA . LYS A 1 184 ? -14.626 -2.677 -4.004 1.00 88.12 184 LYS A CA 1
ATOM 1436 C C . LYS A 1 184 ? -15.453 -3.950 -3.813 1.00 88.12 184 LYS A C 1
ATOM 1438 O O . LYS A 1 184 ? -16.050 -4.164 -2.765 1.00 88.12 184 LYS A O 1
ATOM 1443 N N . LYS A 1 185 ? -15.360 -4.865 -4.785 1.00 90.25 185 LYS A N 1
ATOM 1444 C CA . LYS A 1 185 ? -16.042 -6.165 -4.742 1.00 90.25 185 LYS A CA 1
ATOM 1445 C C . LYS A 1 185 ? -15.601 -7.024 -3.551 1.00 90.25 185 LYS A C 1
ATOM 1447 O O . LYS A 1 185 ? -16.420 -7.750 -2.990 1.00 90.25 185 LYS A O 1
ATOM 1452 N N . ALA A 1 186 ? -14.314 -7.007 -3.203 1.00 93.12 186 ALA A N 1
ATOM 1453 C CA . ALA A 1 186 ? -13.801 -7.746 -2.053 1.00 93.12 186 ALA A CA 1
ATOM 1454 C C . ALA A 1 186 ? -14.287 -7.137 -0.730 1.00 93.12 186 ALA A C 1
ATOM 1456 O O . ALA A 1 186 ? -14.738 -7.875 0.140 1.00 93.12 186 ALA A O 1
ATOM 1457 N N . ALA A 1 187 ? -14.265 -5.809 -0.608 1.00 93.06 187 ALA A N 1
ATOM 1458 C CA . ALA A 1 187 ? -14.750 -5.091 0.563 1.00 93.06 187 ALA A CA 1
ATOM 1459 C C . ALA A 1 187 ? -16.232 -5.397 0.833 1.00 93.06 187 ALA A C 1
ATOM 1461 O O . ALA A 1 187 ? -16.573 -5.767 1.956 1.00 93.06 187 ALA A O 1
ATOM 1462 N N . ASP A 1 188 ? -17.075 -5.378 -0.206 1.00 90.56 188 ASP A N 1
ATOM 1463 C CA . ASP A 1 188 ? -18.496 -5.737 -0.100 1.00 90.56 188 ASP A CA 1
ATOM 1464 C C . ASP A 1 188 ? -18.686 -7.170 0.420 1.00 90.56 188 ASP A C 1
ATOM 1466 O O . ASP A 1 188 ? -19.458 -7.414 1.348 1.00 90.56 188 ASP A O 1
ATOM 1470 N N . LYS A 1 189 ? -17.933 -8.132 -0.132 1.00 94.38 189 LYS A N 1
ATOM 1471 C CA . LYS A 1 189 ? -17.976 -9.538 0.306 1.00 94.38 189 LYS A CA 1
ATOM 1472 C C . LYS A 1 189 ? -17.502 -9.730 1.744 1.00 94.38 189 LYS A C 1
ATOM 1474 O O . LYS A 1 189 ? -18.008 -10.610 2.434 1.00 94.38 189 LYS A O 1
ATOM 1479 N N . CYS A 1 190 ? -16.548 -8.919 2.187 1.00 92.62 190 CYS A N 1
ATOM 1480 C CA . CYS A 1 190 ? -16.012 -8.947 3.544 1.00 92.62 190 CYS A CA 1
ATOM 1481 C C . CYS A 1 190 ? -16.812 -8.074 4.525 1.00 92.62 190 CYS A C 1
ATOM 1483 O O . CYS A 1 190 ? -16.405 -7.945 5.676 1.00 92.62 190 CYS A O 1
ATOM 1485 N N . SER A 1 191 ? -17.932 -7.470 4.100 1.00 92.56 191 SER A N 1
ATOM 1486 C CA . SER A 1 191 ? -18.709 -6.513 4.907 1.00 92.56 191 SER A CA 1
ATOM 1487 C C . SER A 1 191 ? -17.874 -5.333 5.433 1.00 92.56 191 SER A C 1
ATOM 1489 O O . SER A 1 191 ? -18.147 -4.786 6.503 1.00 92.56 191 SER A O 1
ATOM 1491 N N . MET A 1 192 ? -16.846 -4.932 4.682 1.00 92.69 192 MET A N 1
ATOM 1492 C CA . MET A 1 192 ? -15.958 -3.824 5.023 1.00 92.69 192 MET A CA 1
ATOM 1493 C C . MET A 1 192 ? -16.447 -2.536 4.353 1.00 92.69 192 MET A C 1
ATOM 1495 O O . MET A 1 192 ? -16.383 -2.389 3.135 1.00 92.69 192 MET A O 1
ATOM 1499 N N . GLN A 1 193 ? -16.928 -1.578 5.148 1.00 93.12 193 GLN A N 1
ATOM 1500 C CA . GLN A 1 193 ? -17.453 -0.307 4.638 1.00 93.12 193 GLN A CA 1
ATOM 1501 C C . GLN A 1 193 ? -16.325 0.701 4.398 1.00 93.12 193 GLN A C 1
ATOM 1503 O O . GLN A 1 193 ? -15.890 1.387 5.322 1.00 93.12 193 GLN A O 1
ATOM 1508 N N . LEU A 1 194 ? -15.858 0.811 3.153 1.00 92.50 194 LEU A N 1
ATOM 1509 C CA . LEU A 1 194 ? -14.772 1.720 2.776 1.00 92.50 194 LEU A CA 1
ATOM 1510 C C . LEU A 1 194 ? -15.092 3.187 3.115 1.00 92.50 194 LEU A C 1
ATOM 1512 O O . LEU A 1 194 ? -16.110 3.744 2.706 1.00 92.50 194 LEU A O 1
ATOM 1516 N N . LEU A 1 195 ? -14.180 3.830 3.848 1.00 90.88 195 LEU A N 1
ATOM 1517 C CA . LEU A 1 195 ? -14.286 5.246 4.196 1.00 90.88 195 LEU A CA 1
ATOM 1518 C C . LEU A 1 195 ? -14.143 6.164 2.980 1.00 90.88 195 LEU A C 1
ATOM 1520 O O . LEU A 1 195 ? -13.183 6.052 2.223 1.00 90.88 195 LEU A O 1
ATOM 1524 N N . GLN A 1 196 ? -15.019 7.162 2.890 1.00 88.62 196 GLN A N 1
ATOM 1525 C CA . GLN A 1 196 ? -14.810 8.330 2.037 1.00 88.62 196 GLN A CA 1
ATOM 1526 C C . GLN A 1 196 ? -13.959 9.359 2.794 1.00 88.62 196 GLN A C 1
ATOM 1528 O O . GLN A 1 196 ? -14.356 9.833 3.866 1.00 88.62 196 GLN A O 1
ATOM 1533 N N . LEU A 1 197 ? -12.773 9.664 2.260 1.00 82.81 197 LEU A N 1
ATOM 1534 C CA . LEU A 1 197 ? -11.847 10.662 2.800 1.00 82.81 197 LEU A CA 1
ATOM 1535 C C . LEU A 1 197 ? -11.888 11.934 1.938 1.00 82.81 197 LEU A C 1
ATOM 1537 O O . LEU A 1 197 ? -11.746 11.804 0.717 1.00 82.81 197 LEU A O 1
ATOM 1541 N N . PRO A 1 198 ? -12.016 13.137 2.538 1.00 75.00 198 PRO A N 1
ATOM 1542 C CA . PRO A 1 198 ? -11.943 14.400 1.807 1.00 75.00 198 PRO A CA 1
ATOM 1543 C C . PRO A 1 198 ? -10.663 14.500 0.980 1.00 75.00 198 PRO A C 1
ATOM 1545 O O . PRO A 1 198 ? -9.603 14.024 1.393 1.00 75.00 198 PRO A O 1
ATOM 1548 N N . GLU A 1 199 ? -10.754 15.119 -0.191 1.00 66.06 199 GLU A N 1
ATOM 1549 C CA . GLU A 1 199 ? -9.583 15.435 -0.996 1.00 66.06 199 GLU A CA 1
ATOM 1550 C C . GLU A 1 199 ? -8.769 16.536 -0.317 1.00 66.06 199 GLU A C 1
ATOM 1552 O O . GLU A 1 199 ? -9.135 17.707 -0.337 1.00 66.06 199 GLU A O 1
ATOM 1557 N N . LEU A 1 200 ? -7.686 16.137 0.356 1.00 59.19 200 LEU A N 1
ATOM 1558 C CA . LEU A 1 200 ? -6.677 17.064 0.845 1.00 59.19 200 LEU A CA 1
ATOM 1559 C C . LEU A 1 200 ? -5.872 17.526 -0.371 1.00 59.19 200 LEU A C 1
ATOM 1561 O O . LEU A 1 200 ? -5.195 16.718 -1.004 1.00 59.19 200 LEU A O 1
ATOM 1565 N N . MET A 1 201 ? -5.988 18.808 -0.719 1.00 46.53 201 MET A N 1
ATOM 1566 C CA . MET A 1 201 ? -5.105 19.430 -1.705 1.00 46.53 201 MET A CA 1
ATOM 1567 C C . MET A 1 201 ? -3.649 19.249 -1.249 1.00 46.53 201 MET A C 1
ATOM 1569 O O . MET A 1 201 ? -3.387 19.377 -0.047 1.00 46.53 201 MET A O 1
ATOM 1573 N N . PRO A 1 202 ? -2.702 18.966 -2.160 1.00 44.81 202 PRO A N 1
ATOM 1574 C CA . PRO A 1 202 ? -1.292 18.951 -1.801 1.00 44.81 202 PRO A CA 1
ATOM 1575 C C . PRO A 1 202 ? -0.924 20.319 -1.215 1.00 44.81 202 PRO A C 1
ATOM 1577 O O . PRO A 1 202 ? -1.181 21.358 -1.825 1.00 44.81 202 PRO A O 1
ATOM 1580 N N . ALA A 1 203 ? -0.389 20.318 0.007 1.00 37.31 203 ALA A N 1
ATOM 1581 C CA . ALA A 1 203 ? 0.155 21.525 0.612 1.00 37.31 203 ALA A CA 1
ATOM 1582 C C . ALA A 1 203 ? 1.342 22.019 -0.242 1.00 37.31 203 ALA A C 1
ATOM 1584 O O . ALA A 1 203 ? 2.029 21.185 -0.839 1.00 37.31 203 ALA A O 1
ATOM 1585 N N . PRO A 1 204 ? 1.600 23.339 -0.312 1.00 33.34 204 PRO A N 1
ATOM 1586 C CA . PRO A 1 204 ? 2.794 23.865 -0.966 1.00 33.34 204 PRO A CA 1
ATOM 1587 C C . PRO A 1 204 ? 4.043 23.156 -0.431 1.00 33.34 204 PRO A C 1
ATOM 1589 O O . PRO A 1 204 ? 4.153 22.924 0.772 1.00 33.34 204 PRO A O 1
ATOM 1592 N N . GLU A 1 205 ? 4.971 22.814 -1.324 1.00 41.50 205 GLU A N 1
ATOM 1593 C CA . GLU A 1 205 ? 6.156 21.956 -1.117 1.00 41.50 205 GLU A CA 1
ATOM 1594 C C . GLU A 1 205 ? 7.152 22.436 -0.030 1.00 41.50 205 GLU A C 1
ATOM 1596 O O . GLU A 1 205 ? 8.200 21.829 0.176 1.00 41.50 205 GLU A O 1
ATOM 1601 N N . GLU A 1 206 ? 6.833 23.493 0.716 1.00 37.72 206 GLU A N 1
ATOM 1602 C CA . GLU A 1 206 ? 7.723 24.158 1.671 1.00 37.72 206 GLU A CA 1
ATOM 1603 C C . GLU A 1 206 ? 7.791 23.489 3.058 1.00 37.72 206 GLU A C 1
ATOM 1605 O O . GLU A 1 206 ? 8.668 23.829 3.846 1.00 37.72 206 GLU A O 1
ATOM 1610 N N . GLN A 1 207 ? 6.935 22.507 3.374 1.00 36.97 207 GLN A N 1
ATOM 1611 C CA . GLN A 1 207 ? 6.846 21.946 4.738 1.00 36.97 207 GLN A CA 1
ATOM 1612 C C . GLN A 1 207 ? 7.499 20.566 4.953 1.00 36.97 207 GLN A C 1
ATOM 1614 O O . GLN A 1 207 ? 7.408 20.014 6.048 1.00 36.97 207 GLN A O 1
ATOM 1619 N N . LEU A 1 208 ? 8.193 20.009 3.953 1.00 40.47 208 LEU A N 1
ATOM 1620 C CA . LEU A 1 208 ? 8.872 18.703 4.066 1.00 40.47 208 LEU A CA 1
ATOM 1621 C C . LEU A 1 208 ? 10.304 18.773 4.634 1.00 40.47 208 LEU A C 1
ATOM 1623 O O . LEU A 1 208 ? 10.982 17.750 4.698 1.00 40.47 208 LEU A O 1
ATOM 1627 N N . GLN A 1 209 ? 10.783 19.945 5.060 1.00 37.69 209 GLN A N 1
ATOM 1628 C CA . GLN A 1 209 ? 12.194 20.127 5.431 1.00 37.69 209 GLN A CA 1
ATOM 1629 C C . GLN A 1 209 ? 12.547 19.810 6.898 1.00 37.69 209 GLN A C 1
ATOM 1631 O O . GLN A 1 209 ? 13.732 19.748 7.208 1.00 37.69 209 GLN A O 1
ATOM 1636 N N . ASP A 1 210 ? 11.584 19.550 7.792 1.00 33.69 210 ASP A N 1
ATOM 1637 C CA . ASP A 1 210 ? 11.855 19.544 9.248 1.00 33.69 210 ASP A CA 1
ATOM 1638 C C . ASP A 1 210 ? 11.845 18.163 9.942 1.00 33.69 210 ASP A C 1
ATOM 1640 O O . ASP A 1 210 ? 11.807 18.072 11.164 1.00 33.69 210 ASP A O 1
ATOM 1644 N N . PHE A 1 211 ? 11.897 17.053 9.196 1.00 37.38 211 PHE A N 1
ATOM 1645 C CA . PHE A 1 211 ? 11.962 15.701 9.797 1.00 37.38 211 PHE A CA 1
ATOM 1646 C C . PHE A 1 211 ? 13.317 14.999 9.634 1.00 37.38 211 PHE A C 1
ATOM 1648 O O . PHE A 1 211 ? 13.470 13.839 10.017 1.00 37.38 211 PHE A O 1
ATOM 1655 N N . SER A 1 212 ? 14.318 15.699 9.100 1.00 37.41 212 SER A N 1
ATOM 1656 C CA . SER A 1 212 ? 15.657 15.162 8.849 1.00 37.41 212 SER A CA 1
ATOM 1657 C C . SER A 1 212 ? 16.608 15.416 10.022 1.00 37.41 212 SER A C 1
ATOM 1659 O O . SER A 1 212 ? 17.599 16.129 9.875 1.00 37.41 212 SER A O 1
ATOM 1661 N N . SER A 1 213 ? 16.350 14.826 11.189 1.00 36.59 213 SER A N 1
ATOM 1662 C CA . SER A 1 213 ? 17.412 14.679 12.194 1.00 36.59 213 SER A CA 1
ATOM 1663 C C . SER A 1 213 ? 17.105 13.583 13.211 1.00 36.59 213 SER A C 1
ATOM 1665 O O . SER A 1 213 ? 16.738 13.859 14.352 1.00 36.59 213 SER A O 1
ATOM 1667 N N . VAL A 1 214 ? 17.315 12.331 12.809 1.00 34.59 214 VAL A N 1
ATOM 1668 C CA . VAL A 1 214 ? 17.791 11.282 13.721 1.00 34.59 214 VAL A CA 1
ATOM 1669 C C . VAL A 1 214 ? 18.907 10.533 12.980 1.00 34.59 214 VAL A C 1
ATOM 1671 O O . VAL A 1 214 ? 18.717 10.252 11.797 1.00 34.59 214 VAL A O 1
ATOM 1674 N N . PRO A 1 215 ? 20.069 10.270 13.609 1.00 38.59 215 PRO A N 1
ATOM 1675 C CA . PRO A 1 215 ? 21.190 9.613 12.946 1.00 38.59 215 PRO A CA 1
ATOM 1676 C C . PRO A 1 215 ? 20.816 8.211 12.467 1.00 38.59 215 PRO A C 1
ATOM 1678 O O . PRO A 1 215 ? 20.266 7.413 13.226 1.00 38.59 215 PRO A O 1
ATOM 1681 N N . ASP A 1 216 ? 21.133 7.956 11.204 1.00 33.06 216 ASP A N 1
ATOM 1682 C CA . ASP A 1 216 ? 21.080 6.658 10.550 1.00 33.06 216 ASP A CA 1
ATOM 1683 C C . ASP A 1 216 ? 22.168 5.766 11.165 1.00 33.06 216 ASP A C 1
ATOM 1685 O O . ASP A 1 216 ? 23.357 5.919 10.886 1.00 33.06 216 ASP A O 1
ATOM 1689 N N . GLU A 1 217 ? 21.795 4.890 12.097 1.00 42.56 217 GLU A N 1
ATOM 1690 C CA . GLU A 1 217 ? 22.690 3.816 12.511 1.00 42.56 217 GLU A CA 1
ATOM 1691 C C . GLU A 1 217 ? 22.505 2.643 11.550 1.00 42.56 217 GLU A C 1
ATOM 1693 O O . GLU A 1 217 ? 21.504 1.923 11.604 1.00 42.56 217 GLU A O 1
ATOM 1698 N N . LEU A 1 218 ? 23.563 2.443 10.754 1.00 39.50 218 LEU A N 1
ATOM 1699 C CA . LEU A 1 218 ? 23.854 1.335 9.839 1.00 39.50 218 LEU A CA 1
ATOM 1700 C C . LEU A 1 218 ? 23.424 1.561 8.380 1.00 39.50 218 LEU A C 1
ATOM 1702 O O . LEU A 1 218 ? 22.686 0.764 7.801 1.00 39.50 218 LEU A O 1
ATOM 1706 N N . GLU A 1 219 ? 24.003 2.593 7.758 1.00 36.62 219 GLU A N 1
ATOM 1707 C CA . GLU A 1 219 ? 24.285 2.567 6.321 1.00 36.62 219 GLU A CA 1
ATOM 1708 C C . GLU A 1 219 ? 25.146 1.324 6.026 1.00 36.62 219 GLU A C 1
ATOM 1710 O O . GLU A 1 219 ? 26.303 1.224 6.441 1.00 36.62 219 GLU A O 1
ATOM 1715 N N . GLU A 1 220 ? 24.579 0.335 5.334 1.00 35.97 220 GLU A N 1
ATOM 1716 C CA . GLU A 1 220 ? 25.393 -0.663 4.648 1.00 35.97 220 GLU A CA 1
ATOM 1717 C C . GLU A 1 220 ? 26.152 0.077 3.539 1.00 35.97 220 GLU A C 1
ATOM 1719 O O . GLU A 1 220 ? 25.551 0.504 2.550 1.00 35.97 220 GLU A O 1
ATOM 1724 N N . GLU A 1 221 ? 27.468 0.247 3.718 1.00 32.53 221 GLU A N 1
ATOM 1725 C CA . GLU A 1 221 ? 28.410 0.630 2.663 1.00 32.53 221 GLU A CA 1
ATOM 1726 C C . GLU A 1 221 ? 28.313 -0.387 1.518 1.00 32.53 221 GLU A C 1
ATOM 1728 O O . GLU A 1 221 ? 29.080 -1.343 1.411 1.00 32.53 221 GLU A O 1
ATOM 1733 N N . HIS A 1 222 ? 27.353 -0.187 0.625 1.00 39.59 222 HIS A N 1
ATOM 1734 C CA . HIS A 1 222 ? 27.460 -0.699 -0.722 1.00 39.59 222 HIS A CA 1
ATOM 1735 C C . HIS A 1 222 ? 28.262 0.337 -1.507 1.00 39.59 222 HIS A C 1
ATOM 1737 O O . HIS A 1 222 ? 27.714 1.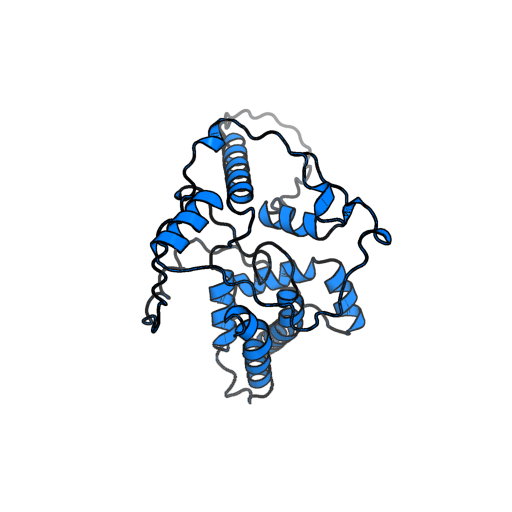286 -2.070 1.00 39.59 222 HIS A O 1
ATOM 1743 N N . GLU A 1 223 ? 29.586 0.154 -1.533 1.00 36.50 223 GLU A N 1
ATOM 1744 C CA . GLU A 1 223 ? 30.416 0.685 -2.611 1.00 36.50 223 GLU A CA 1
ATOM 1745 C C . GLU A 1 223 ? 29.861 0.126 -3.925 1.00 36.50 223 GLU A C 1
ATOM 1747 O O . GLU A 1 223 ? 30.237 -0.953 -4.392 1.00 36.50 223 GLU A O 1
ATOM 1752 N N . ASP A 1 224 ? 28.928 0.861 -4.525 1.00 44.16 224 ASP A N 1
ATOM 1753 C CA . ASP A 1 224 ? 28.428 0.608 -5.867 1.00 44.16 224 ASP A CA 1
ATOM 1754 C C . ASP A 1 224 ? 29.533 1.023 -6.846 1.00 44.16 224 ASP A C 1
ATOM 1756 O O . ASP A 1 224 ? 29.526 2.072 -7.499 1.00 44.16 224 ASP A O 1
ATOM 1760 N N . SER A 1 225 ? 30.559 0.176 -6.898 1.00 48.94 225 SER A N 1
ATOM 1761 C CA . SER A 1 225 ? 31.609 0.197 -7.898 1.00 48.94 225 SER A CA 1
ATOM 1762 C C . SER A 1 225 ? 30.952 -0.028 -9.251 1.00 48.94 225 SER A C 1
ATOM 1764 O O . SER A 1 225 ? 30.782 -1.167 -9.679 1.00 48.94 225 SER A O 1
ATOM 1766 N N . HIS A 1 226 ? 30.546 1.075 -9.886 1.00 51.69 226 HIS A N 1
ATOM 1767 C CA . HIS A 1 226 ? 30.065 1.211 -11.258 1.00 51.69 226 HIS A CA 1
ATOM 1768 C C . HIS A 1 226 ? 30.261 -0.066 -12.089 1.00 51.69 226 HIS A C 1
ATOM 1770 O O . HIS A 1 226 ? 31.301 -0.282 -12.724 1.00 51.69 226 HIS A O 1
ATOM 1776 N N . PHE A 1 227 ? 29.244 -0.926 -12.100 1.00 47.50 227 PHE A N 1
ATOM 1777 C CA . PHE A 1 227 ? 29.253 -2.108 -12.942 1.00 47.50 227 PHE A CA 1
ATOM 1778 C C . PHE A 1 227 ? 29.023 -1.680 -14.396 1.00 47.50 227 PHE A C 1
ATOM 1780 O O . PHE A 1 227 ? 27.901 -1.572 -14.886 1.00 47.50 227 PHE A O 1
ATOM 1787 N N . ILE A 1 228 ? 30.121 -1.391 -15.090 1.00 53.72 228 ILE A N 1
ATOM 1788 C CA . ILE A 1 228 ? 30.139 -1.087 -16.520 1.00 53.72 228 ILE A CA 1
ATOM 1789 C C . ILE A 1 228 ? 30.636 -2.343 -17.238 1.00 53.72 228 ILE A C 1
ATOM 1791 O O . ILE A 1 228 ? 31.842 -2.568 -17.363 1.00 53.72 228 ILE A O 1
ATOM 1795 N N . GLY A 1 229 ? 29.719 -3.197 -17.692 1.00 44.69 229 GLY A N 1
ATOM 1796 C CA . GLY A 1 229 ? 30.068 -4.295 -18.593 1.00 44.69 229 GLY A CA 1
ATOM 1797 C C . GLY A 1 229 ? 28.997 -5.372 -18.721 1.00 44.69 229 GLY A C 1
ATOM 1798 O O . GLY A 1 229 ? 28.394 -5.777 -17.741 1.00 44.69 229 GLY A O 1
ATOM 1799 N N . GLY A 1 230 ? 28.775 -5.865 -19.943 1.00 58.50 230 GLY A N 1
ATOM 1800 C CA . GLY A 1 230 ? 27.973 -7.071 -20.172 1.00 58.50 230 GLY A CA 1
ATOM 1801 C C . GLY A 1 230 ? 28.609 -8.334 -19.555 1.00 58.50 230 GLY A C 1
ATOM 1802 O O . GLY A 1 230 ? 29.702 -8.266 -18.996 1.00 58.50 230 GLY A O 1
ATOM 1803 N N . PRO A 1 231 ? 27.991 -9.518 -19.713 1.00 56.06 231 PRO A N 1
ATOM 1804 C CA . PRO A 1 231 ? 28.397 -10.747 -19.014 1.00 56.06 231 PRO A CA 1
ATOM 1805 C C . PRO A 1 231 ? 29.842 -11.203 -19.292 1.00 56.06 231 PRO A C 1
ATOM 1807 O O . PRO A 1 231 ? 30.453 -11.877 -18.467 1.00 56.06 231 PRO A O 1
ATOM 1810 N N . ARG A 1 232 ? 30.423 -10.820 -20.439 1.00 55.59 232 ARG A N 1
ATOM 1811 C CA . ARG A 1 232 ? 31.818 -11.145 -20.789 1.00 55.59 232 ARG A CA 1
ATOM 1812 C C . ARG A 1 232 ? 32.835 -10.378 -19.924 1.00 55.59 232 ARG A C 1
ATOM 1814 O O . ARG A 1 232 ? 33.645 -11.043 -19.287 1.00 55.59 232 ARG A O 1
ATOM 1821 N N . PRO A 1 233 ? 32.778 -9.033 -19.830 1.00 58.75 233 PRO A N 1
ATOM 1822 C CA . PRO A 1 233 ? 33.574 -8.264 -18.870 1.00 58.75 233 PRO A CA 1
ATOM 1823 C C . PRO A 1 233 ? 33.487 -8.758 -17.419 1.00 58.75 233 PRO A C 1
ATOM 1825 O O . PRO A 1 233 ? 34.465 -8.665 -16.683 1.00 58.75 233 PRO A O 1
ATOM 1828 N N . THR A 1 234 ? 32.333 -9.285 -17.003 1.00 64.50 234 THR A N 1
ATOM 1829 C CA . THR A 1 234 ? 32.105 -9.783 -15.637 1.00 64.50 234 THR A CA 1
ATOM 1830 C C . THR A 1 234 ? 32.852 -11.079 -15.359 1.00 64.50 234 THR A C 1
ATOM 1832 O O . THR A 1 234 ? 33.522 -11.177 -14.337 1.00 64.50 234 THR A O 1
ATOM 1835 N N . MET A 1 235 ? 32.789 -12.057 -16.269 1.00 67.31 235 MET A N 1
ATOM 1836 C CA . MET A 1 235 ? 33.479 -13.339 -16.078 1.00 67.31 235 MET A CA 1
ATOM 1837 C C . MET A 1 235 ? 34.998 -13.172 -16.017 1.00 67.31 235 MET A C 1
ATOM 1839 O O . MET A 1 235 ? 35.643 -13.811 -15.190 1.00 67.31 235 MET A O 1
ATOM 1843 N N . THR A 1 236 ? 35.560 -12.279 -16.837 1.00 68.94 236 THR A N 1
ATOM 1844 C CA . THR A 1 236 ? 36.998 -11.979 -16.813 1.00 68.94 236 THR A CA 1
ATOM 1845 C C . THR A 1 236 ? 37.418 -11.359 -15.479 1.00 68.94 236 THR A C 1
ATOM 1847 O O . THR A 1 236 ? 38.358 -11.847 -14.863 1.00 68.94 236 THR A O 1
ATOM 1850 N N . LYS A 1 237 ? 36.672 -10.365 -14.973 1.00 75.25 237 LYS A N 1
ATOM 1851 C CA . LYS A 1 237 ? 36.956 -9.736 -13.670 1.00 75.25 237 LYS A CA 1
ATOM 1852 C C . LYS A 1 237 ? 36.829 -10.711 -12.498 1.00 75.25 237 LYS A C 1
ATOM 1854 O O . LYS A 1 237 ? 37.626 -10.650 -11.566 1.00 75.25 237 LYS A O 1
ATOM 1859 N N . LEU A 1 238 ? 35.840 -11.609 -12.539 1.00 75.38 238 LEU A N 1
ATOM 1860 C CA . LEU A 1 238 ? 35.657 -12.641 -11.514 1.00 75.38 238 LEU A CA 1
ATOM 1861 C C . LEU A 1 238 ? 36.855 -13.598 -11.485 1.00 75.38 238 LEU A C 1
ATOM 1863 O O . LEU A 1 238 ? 37.411 -13.832 -10.416 1.00 75.38 238 LEU A O 1
ATOM 1867 N N . MET A 1 239 ? 37.315 -14.058 -12.653 1.00 76.00 239 MET A N 1
ATOM 1868 C CA . MET A 1 239 ? 38.511 -14.901 -12.766 1.00 76.00 239 MET A CA 1
ATOM 1869 C C . MET A 1 239 ? 39.787 -14.183 -12.305 1.00 76.00 239 MET A C 1
ATOM 1871 O O . MET A 1 239 ? 40.567 -14.764 -11.555 1.00 76.00 239 MET A O 1
ATOM 1875 N N . GLU A 1 240 ? 39.986 -12.923 -12.701 1.00 80.94 240 GLU A N 1
ATOM 1876 C CA . GLU A 1 240 ? 41.116 -12.090 -12.251 1.00 80.94 240 GLU A CA 1
ATOM 1877 C C . GLU A 1 240 ? 41.111 -11.877 -10.729 1.00 80.94 240 GLU A C 1
ATOM 1879 O O . GLU A 1 240 ? 42.169 -11.794 -10.111 1.00 80.94 240 GLU A O 1
ATOM 1884 N N . SER A 1 241 ? 39.924 -11.863 -10.117 1.00 78.69 241 SER A N 1
ATOM 1885 C CA . SER A 1 241 ? 39.731 -11.759 -8.663 1.00 78.69 241 SER A CA 1
ATOM 1886 C C . SER A 1 241 ? 39.789 -13.116 -7.943 1.00 78.69 241 SER A C 1
ATOM 1888 O O . SER A 1 241 ? 39.495 -13.197 -6.752 1.00 78.69 241 SER A O 1
ATOM 1890 N N . GLY A 1 242 ? 40.133 -14.199 -8.649 1.00 80.38 242 GLY A N 1
ATOM 1891 C CA . GLY A 1 242 ? 40.213 -15.553 -8.092 1.00 80.38 242 GLY A CA 1
ATOM 1892 C C . GLY A 1 242 ? 38.859 -16.208 -7.788 1.00 80.38 242 GLY A C 1
ATOM 1893 O O . GLY A 1 242 ? 38.813 -17.230 -7.103 1.00 80.38 242 GLY A O 1
ATOM 1894 N N . ILE A 1 243 ? 37.755 -15.645 -8.285 1.00 76.38 243 ILE A N 1
ATOM 1895 C CA . ILE A 1 243 ? 36.400 -16.180 -8.127 1.00 76.38 243 ILE A CA 1
ATOM 1896 C C . ILE A 1 243 ? 36.086 -17.076 -9.329 1.00 76.38 243 ILE A C 1
ATOM 1898 O O . ILE A 1 243 ? 35.850 -16.608 -10.443 1.00 76.38 243 ILE A O 1
ATOM 1902 N N . GLU A 1 244 ? 36.065 -18.386 -9.095 1.00 77.81 244 GLU A N 1
ATOM 1903 C CA . GLU A 1 244 ? 35.768 -19.398 -10.109 1.00 77.81 244 GLU A CA 1
ATOM 1904 C C . GLU A 1 244 ? 34.373 -20.006 -9.897 1.00 77.81 244 GLU A C 1
ATOM 1906 O O . GLU A 1 244 ? 34.001 -20.397 -8.787 1.00 77.81 244 GLU A O 1
ATOM 1911 N N . ALA A 1 245 ? 33.603 -20.140 -10.979 1.00 74.25 245 ALA A N 1
ATOM 1912 C CA . ALA A 1 245 ? 32.350 -20.885 -10.961 1.00 74.25 245 ALA A CA 1
ATOM 1913 C C . ALA A 1 245 ? 32.642 -22.392 -10.890 1.00 74.25 245 ALA A C 1
ATOM 1915 O O . ALA A 1 245 ? 33.021 -23.015 -11.881 1.00 74.25 245 ALA A O 1
ATOM 1916 N N . LYS A 1 246 ? 32.442 -22.997 -9.716 1.00 73.31 246 LYS A N 1
ATOM 1917 C CA . LYS A 1 246 ? 32.532 -24.452 -9.551 1.00 73.31 246 LYS A CA 1
ATOM 1918 C C . LYS A 1 246 ? 31.186 -25.093 -9.844 1.00 73.31 246 LYS A C 1
ATOM 1920 O O . LYS A 1 246 ? 30.227 -24.926 -9.092 1.00 73.31 246 LYS A O 1
ATOM 1925 N N . PHE A 1 247 ? 31.128 -25.864 -10.921 1.00 75.25 247 PHE A N 1
ATOM 1926 C CA . PHE A 1 247 ? 29.977 -26.711 -11.195 1.00 75.25 247 PHE A CA 1
ATOM 1927 C C . PHE A 1 247 ? 29.949 -27.849 -10.176 1.00 75.25 247 PHE A C 1
ATOM 1929 O O . PHE A 1 247 ? 30.892 -28.633 -10.073 1.00 75.25 247 PHE A O 1
ATOM 1936 N N . SER A 1 248 ? 28.866 -27.925 -9.411 1.00 69.88 248 SER A N 1
ATOM 1937 C CA . SER A 1 248 ? 28.557 -29.082 -8.576 1.00 69.88 248 SER A CA 1
ATOM 1938 C C . SER A 1 248 ? 27.471 -29.916 -9.259 1.00 69.88 248 SER A C 1
ATOM 1940 O O . SER A 1 248 ? 26.646 -29.364 -9.995 1.00 69.88 248 SER A O 1
ATOM 1942 N N . PRO A 1 249 ? 27.471 -31.248 -9.076 1.00 76.25 249 PRO A N 1
ATOM 1943 C CA . PRO A 1 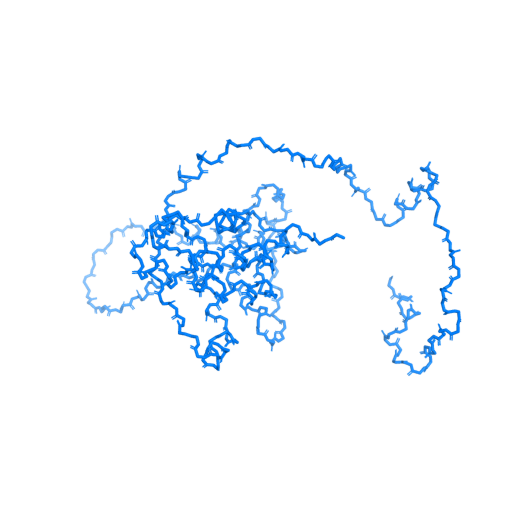249 ? 26.388 -32.080 -9.575 1.00 76.25 249 PRO A CA 1
ATOM 1944 C C . PRO A 1 249 ? 25.062 -31.651 -8.939 1.00 76.25 249 PRO A C 1
ATOM 1946 O O . PRO A 1 249 ? 25.015 -31.265 -7.770 1.00 76.25 249 PRO A O 1
ATOM 1949 N N . HIS A 1 250 ? 23.979 -31.732 -9.712 1.00 68.75 250 HIS A N 1
ATOM 1950 C CA . HIS A 1 250 ? 22.642 -31.419 -9.219 1.00 68.75 250 HIS A CA 1
ATOM 1951 C C . HIS A 1 250 ? 22.317 -32.308 -7.999 1.00 68.75 250 HIS A C 1
ATOM 1953 O O . HIS A 1 250 ? 22.537 -33.521 -8.074 1.00 68.75 250 HIS A O 1
ATOM 1959 N N . PRO A 1 251 ? 21.769 -31.763 -6.894 1.00 77.31 251 PRO A N 1
ATOM 1960 C CA . PRO A 1 251 ? 21.490 -32.525 -5.668 1.00 77.31 251 PRO A CA 1
ATOM 1961 C C . PRO A 1 251 ? 20.493 -33.677 -5.880 1.00 77.31 251 PRO A C 1
ATOM 1963 O O . PRO A 1 251 ? 20.411 -34.594 -5.067 1.00 77.31 251 PRO A O 1
ATOM 1966 N N . CYS A 1 252 ? 19.759 -33.658 -6.994 1.00 69.19 252 CYS A N 1
ATOM 1967 C CA . CYS A 1 252 ? 18.906 -34.748 -7.456 1.00 69.19 252 CYS A CA 1
ATOM 1968 C C . CYS A 1 252 ? 19.311 -35.148 -8.889 1.00 69.19 252 CYS A C 1
ATOM 1970 O O . CYS A 1 252 ? 18.711 -34.641 -9.837 1.00 69.19 252 CYS A O 1
ATOM 1972 N N . PRO A 1 253 ? 20.323 -36.012 -9.089 1.00 63.34 253 PRO A N 1
ATOM 1973 C CA . PRO A 1 253 ? 20.863 -36.329 -10.419 1.00 63.34 253 PRO A CA 1
ATOM 1974 C C . PRO A 1 253 ? 19.891 -37.123 -11.307 1.00 63.34 253 PRO A C 1
ATOM 1976 O O . PRO A 1 253 ? 20.052 -37.164 -12.521 1.00 63.34 253 PRO A O 1
ATOM 1979 N N . ASN A 1 254 ? 18.852 -37.717 -10.714 1.00 70.56 254 ASN A N 1
ATOM 1980 C CA . ASN A 1 254 ? 17.830 -38.480 -11.433 1.00 70.56 254 ASN A CA 1
ATOM 1981 C C . ASN A 1 254 ? 16.717 -37.593 -12.021 1.00 70.56 254 ASN A C 1
ATOM 1983 O O . ASN A 1 254 ? 15.894 -38.081 -12.793 1.00 70.56 254 ASN A O 1
ATOM 1987 N N . TRP A 1 255 ? 16.673 -36.299 -11.681 1.00 70.19 255 TRP A N 1
ATOM 1988 C CA . TRP A 1 255 ? 15.792 -35.335 -12.342 1.00 70.19 255 TRP A CA 1
ATOM 1989 C C . TRP A 1 255 ? 16.409 -34.899 -13.665 1.00 70.19 255 TRP A C 1
ATOM 1991 O O . TRP A 1 255 ? 17.039 -33.852 -13.781 1.00 70.19 255 TRP A O 1
ATOM 2001 N N . THR A 1 256 ? 16.219 -35.737 -14.677 1.00 70.38 256 THR A N 1
ATOM 2002 C CA . THR A 1 256 ? 16.463 -35.355 -16.066 1.00 70.38 256 THR A CA 1
ATOM 2003 C C . THR A 1 256 ? 15.125 -34.958 -16.672 1.00 70.38 256 THR A C 1
ATOM 2005 O O . THR A 1 256 ? 14.212 -35.776 -16.753 1.00 70.38 256 THR A O 1
ATOM 2008 N N . ILE A 1 257 ? 14.987 -33.688 -17.054 1.00 73.25 257 ILE A N 1
ATOM 2009 C CA . ILE A 1 257 ? 13.826 -33.229 -17.818 1.00 73.25 257 ILE A CA 1
ATOM 2010 C C . ILE A 1 257 ? 13.994 -33.749 -19.242 1.00 73.25 257 ILE A C 1
ATOM 2012 O O . ILE A 1 257 ? 14.987 -33.447 -19.906 1.00 73.25 257 ILE A O 1
ATOM 2016 N N . ASP A 1 258 ? 13.026 -34.533 -19.707 1.00 77.94 258 ASP A N 1
ATOM 2017 C CA . ASP A 1 258 ? 12.973 -34.959 -21.097 1.00 77.94 258 ASP A CA 1
ATOM 2018 C C . ASP A 1 258 ? 12.443 -33.815 -21.965 1.00 77.94 258 ASP A C 1
ATOM 2020 O O . ASP A 1 258 ? 11.239 -33.647 -22.169 1.00 77.94 258 ASP A O 1
ATOM 2024 N N . TRP A 1 259 ? 13.374 -33.008 -22.466 1.00 76.62 259 TRP A N 1
ATOM 2025 C CA . TRP A 1 259 ? 13.083 -31.872 -23.335 1.00 76.62 259 TRP A CA 1
ATOM 2026 C C . TRP A 1 259 ? 12.364 -32.263 -24.632 1.00 76.62 259 TRP A C 1
ATOM 2028 O O . TRP A 1 259 ? 11.750 -31.395 -25.244 1.00 76.62 259 TRP A O 1
ATOM 2038 N N . SER A 1 260 ? 12.403 -33.538 -25.044 1.00 76.69 260 SER A N 1
ATOM 2039 C CA . SER A 1 260 ? 11.701 -34.004 -26.248 1.00 76.69 260 SER A CA 1
ATOM 2040 C C . SER A 1 260 ? 10.180 -34.098 -26.070 1.00 76.69 260 SER A C 1
ATOM 2042 O O . SER A 1 260 ? 9.447 -34.045 -27.055 1.00 76.69 260 SER A O 1
ATOM 2044 N N . ASN A 1 261 ? 9.703 -34.161 -24.821 1.00 79.69 261 ASN A N 1
ATOM 2045 C CA . ASN A 1 261 ? 8.278 -34.201 -24.477 1.00 79.69 261 ASN A CA 1
ATOM 2046 C C . ASN A 1 261 ? 7.677 -32.820 -24.172 1.00 79.69 261 ASN A C 1
ATOM 2048 O O . ASN A 1 261 ? 6.488 -32.716 -23.862 1.00 79.69 261 ASN A O 1
ATOM 2052 N N . LEU A 1 262 ? 8.480 -31.757 -24.234 1.00 77.75 262 LEU A N 1
ATOM 2053 C CA . LEU A 1 262 ? 8.037 -30.389 -23.999 1.00 77.75 262 LEU A CA 1
ATOM 2054 C C . LEU A 1 262 ? 7.981 -29.604 -25.319 1.00 77.75 262 LEU A C 1
ATOM 2056 O O . LEU A 1 262 ? 8.721 -29.917 -26.252 1.00 77.75 262 LEU A O 1
ATOM 2060 N N . PRO A 1 263 ? 7.118 -28.574 -25.422 1.00 82.00 263 PRO A N 1
ATOM 2061 C CA . PRO A 1 263 ? 7.085 -27.702 -26.591 1.00 82.00 263 PRO A CA 1
ATOM 2062 C C . PRO A 1 263 ? 8.475 -27.149 -26.912 1.00 82.00 263 PRO A C 1
ATOM 2064 O O . PRO A 1 263 ? 9.206 -26.730 -26.017 1.00 82.00 263 PRO A O 1
ATOM 2067 N N . SER A 1 264 ? 8.830 -27.094 -28.192 1.00 72.75 264 SER A N 1
ATOM 2068 C CA . SER A 1 264 ? 10.173 -26.688 -28.621 1.00 72.75 264 SER A CA 1
ATOM 2069 C C . SER A 1 264 ? 10.571 -25.300 -28.083 1.00 72.75 264 SER A C 1
ATOM 2071 O O . SER A 1 264 ? 11.687 -25.114 -27.602 1.00 72.75 264 SER A O 1
ATOM 2073 N N . ALA A 1 265 ? 9.594 -24.390 -27.993 1.00 73.44 265 ALA A N 1
ATOM 2074 C CA . ALA A 1 265 ? 9.728 -23.039 -27.452 1.00 73.44 265 ALA A CA 1
ATOM 2075 C C . ALA A 1 265 ? 10.198 -22.957 -25.984 1.00 73.44 265 ALA A C 1
ATOM 2077 O O . ALA A 1 265 ? 10.611 -21.884 -25.546 1.00 73.44 265 ALA A O 1
ATOM 2078 N N . VAL A 1 266 ? 10.126 -24.047 -25.208 1.00 71.88 266 VAL A N 1
ATOM 2079 C CA . VAL A 1 266 ? 10.640 -24.092 -23.825 1.00 71.88 266 VAL A CA 1
ATOM 2080 C C . VAL A 1 266 ? 11.988 -24.808 -23.708 1.00 71.88 266 VAL A C 1
ATOM 2082 O O . VAL A 1 266 ? 12.544 -24.893 -22.613 1.00 71.88 266 VAL A O 1
ATOM 2085 N N . SER A 1 267 ? 12.537 -25.308 -24.819 1.00 71.12 267 SER A N 1
ATOM 2086 C CA . SER A 1 267 ? 13.866 -25.912 -24.854 1.00 71.12 267 SER A CA 1
ATOM 2087 C C . SER A 1 267 ? 14.954 -24.831 -24.807 1.00 71.12 267 SER A C 1
ATOM 2089 O O . SER A 1 267 ? 14.986 -23.955 -25.676 1.00 71.12 267 SER A O 1
ATOM 2091 N N . PRO A 1 268 ? 15.930 -24.919 -23.881 1.00 65.81 268 PRO A N 1
ATOM 2092 C CA . PRO A 1 268 ? 17.077 -24.008 -23.850 1.00 65.81 268 PRO A CA 1
ATOM 2093 C C . PRO A 1 268 ? 17.907 -24.018 -25.146 1.00 65.81 268 PRO A C 1
ATOM 2095 O O . PRO A 1 268 ? 18.668 -23.087 -25.405 1.00 65.81 268 PRO A O 1
ATOM 2098 N N . GLY A 1 269 ? 17.789 -25.079 -25.955 1.00 63.88 269 GLY A N 1
ATOM 2099 C CA . GLY A 1 269 ? 18.531 -25.249 -27.203 1.00 63.88 269 GLY A CA 1
ATOM 2100 C C . GLY A 1 269 ? 18.040 -24.380 -28.364 1.00 63.88 269 GLY A C 1
ATOM 2101 O O . GLY A 1 269 ? 18.848 -24.051 -29.233 1.00 63.88 269 GLY A O 1
ATOM 2102 N N . GLU A 1 270 ? 16.768 -23.966 -28.375 1.00 59.16 270 GLU A N 1
ATOM 2103 C CA . GLU A 1 270 ? 16.197 -23.169 -29.477 1.00 59.16 270 GLU A CA 1
ATOM 2104 C C . GLU A 1 270 ? 16.588 -21.681 -29.424 1.00 59.16 270 GLU A C 1
ATOM 2106 O O . GLU A 1 270 ? 16.437 -20.967 -30.410 1.00 59.16 270 GLU A O 1
ATOM 2111 N N . GLY A 1 271 ? 17.192 -21.215 -28.324 1.00 52.56 271 GLY A N 1
ATOM 2112 C CA . GLY A 1 271 ? 17.736 -19.856 -28.204 1.00 52.56 271 GLY A CA 1
ATOM 2113 C C . GLY A 1 271 ? 19.049 -19.610 -28.965 1.00 52.56 271 GLY A C 1
ATOM 2114 O O . GLY A 1 271 ? 19.579 -18.501 -28.923 1.00 52.56 271 GLY A O 1
ATOM 2115 N N . LYS A 1 272 ? 19.610 -20.614 -29.657 1.00 50.53 272 LYS A N 1
ATOM 2116 C CA . LYS A 1 272 ? 20.808 -20.455 -30.503 1.00 50.53 272 LYS A CA 1
ATOM 2117 C C . LYS A 1 272 ? 20.427 -19.900 -31.875 1.00 50.53 272 LYS A C 1
ATOM 2119 O O . LYS A 1 272 ? 20.488 -20.606 -32.877 1.00 50.53 272 LYS A O 1
ATOM 2124 N N . GLY A 1 273 ? 20.030 -18.636 -31.922 1.00 49.06 273 GLY A N 1
ATOM 2125 C CA . GLY A 1 273 ? 19.622 -18.035 -33.184 1.00 49.06 273 GLY A CA 1
ATOM 2126 C C . GLY A 1 273 ? 19.300 -16.553 -33.147 1.00 49.06 273 GLY A C 1
ATOM 2127 O O . GLY A 1 273 ? 18.382 -16.178 -33.856 1.00 49.06 273 GLY A O 1
ATOM 2128 N N . PHE A 1 274 ? 20.017 -15.739 -32.362 1.00 36.47 274 PHE A N 1
ATOM 2129 C CA . PHE A 1 274 ? 20.192 -14.294 -32.581 1.00 36.47 274 PHE A CA 1
ATOM 2130 C C . PHE A 1 274 ? 21.530 -13.832 -31.997 1.00 36.47 274 PHE A C 1
ATOM 2132 O O . PHE A 1 274 ? 21.881 -14.303 -30.891 1.00 36.47 274 PHE A O 1
#

Secondary structure (DSSP, 8-state):
---HHHHIIIIIHHHHHHHHHHS-TTT--SPPHHHHHHHHHHTSPP--TTHHHHHHHHHHHHHHHHHHT-------------------PPPPPHHHHHHHHHHS-------PPPPTTGGGS-GGGSPPPPPSBTTBSS--HHHHHHHHHHHHHHHHHHHTT---TT-HHHHHHHHHHHHSHHHHHHHHHTT--PPP----PPPPGGGSSS---S--S-------------HHHHHHHHHHTT----PPPPSSTT----GGGS-GGG-GGGG---